Protein AF-A0A954R5Q2-F1 (afdb_monomer)

Radius of gyration: 25.34 Å; Cα contacts (8 Å, |Δi|>4): 505; chains: 1; bounding box: 48×44×85 Å

Mean predicted aligned error: 12.06 Å

Structure (mmCIF, N/CA/C/O backbone):
data_AF-A0A954R5Q2-F1
#
_entry.id   AF-A0A954R5Q2-F1
#
loop_
_atom_site.group_PDB
_atom_site.id
_atom_site.type_symbol
_atom_site.label_atom_id
_atom_site.label_alt_id
_atom_site.label_comp_id
_atom_site.label_asym_id
_atom_site.label_entity_id
_atom_site.label_seq_id
_atom_site.pdbx_PDB_ins_code
_atom_site.Cartn_x
_atom_site.Cartn_y
_atom_site.Cartn_z
_atom_site.occupancy
_atom_site.B_iso_or_equiv
_atom_site.auth_seq_id
_atom_site.auth_comp_id
_atom_site.auth_asym_id
_atom_site.auth_atom_id
_atom_site.pdbx_PDB_model_num
ATOM 1 N N . MET A 1 1 ? 15.389 5.583 -45.616 1.00 34.00 1 MET A N 1
ATOM 2 C CA . MET A 1 1 ? 14.079 5.896 -46.228 1.00 34.00 1 MET A CA 1
ATOM 3 C C . MET A 1 1 ? 13.054 5.844 -45.107 1.00 34.00 1 MET A C 1
ATOM 5 O O . MET A 1 1 ? 12.967 4.807 -44.463 1.00 34.00 1 MET A O 1
ATOM 9 N N . ALA A 1 2 ? 12.399 6.962 -44.777 1.00 38.34 2 ALA A N 1
ATOM 10 C CA . ALA A 1 2 ? 11.438 6.999 -43.675 1.00 38.34 2 ALA A CA 1
ATOM 11 C C . ALA A 1 2 ? 10.297 6.013 -43.959 1.00 38.34 2 ALA A C 1
ATOM 13 O O . ALA A 1 2 ? 9.747 6.010 -45.062 1.00 38.34 2 ALA A O 1
ATOM 14 N N . LEU A 1 3 ? 9.985 5.148 -42.992 1.00 37.31 3 LEU A N 1
ATOM 15 C CA . LEU A 1 3 ? 8.862 4.225 -43.121 1.00 37.31 3 LEU A CA 1
ATOM 16 C C . LEU A 1 3 ? 7.574 5.037 -43.328 1.00 37.31 3 LEU A C 1
ATOM 18 O O . LEU A 1 3 ? 7.360 6.008 -42.594 1.00 37.31 3 LEU A O 1
ATOM 22 N N . PRO A 1 4 ? 6.719 4.663 -44.295 1.00 48.50 4 PRO A N 1
ATOM 23 C CA . PRO A 1 4 ? 5.433 5.314 -44.480 1.00 48.50 4 PRO A CA 1
ATOM 24 C C . PRO A 1 4 ? 4.621 5.333 -43.171 1.00 48.50 4 PRO A C 1
ATOM 26 O O . PRO A 1 4 ? 4.666 4.354 -42.420 1.00 48.50 4 PRO A O 1
ATOM 29 N N . PRO A 1 5 ? 3.848 6.397 -42.882 1.00 50.19 5 PRO A N 1
ATOM 30 C CA . PRO A 1 5 ? 3.074 6.514 -41.640 1.00 50.19 5 PRO A CA 1
ATOM 31 C C . PRO A 1 5 ? 2.178 5.298 -41.349 1.00 50.19 5 PRO A C 1
ATOM 33 O O . PRO A 1 5 ? 2.136 4.817 -40.218 1.00 50.19 5 PRO A O 1
ATOM 36 N N . TRP A 1 6 ? 1.574 4.718 -42.391 1.00 53.81 6 TRP A N 1
ATOM 37 C CA . TRP A 1 6 ? 0.741 3.515 -42.296 1.00 53.81 6 TRP A CA 1
ATOM 38 C C . TRP A 1 6 ? 1.515 2.262 -41.854 1.00 53.81 6 TRP A C 1
ATOM 40 O O . TRP A 1 6 ? 0.945 1.352 -41.259 1.00 53.81 6 TRP A O 1
ATOM 50 N N . THR A 1 7 ? 2.826 2.196 -42.104 1.00 48.81 7 THR A N 1
ATOM 51 C CA . THR A 1 7 ? 3.677 1.086 -41.656 1.00 48.81 7 THR A CA 1
ATOM 52 C C . THR A 1 7 ? 3.886 1.130 -40.141 1.00 48.81 7 THR A C 1
ATOM 54 O O . THR A 1 7 ? 3.941 0.083 -39.497 1.00 48.81 7 THR A O 1
ATOM 57 N N . ARG A 1 8 ? 3.945 2.329 -39.542 1.00 55.62 8 ARG A N 1
ATOM 58 C CA . ARG A 1 8 ? 4.042 2.494 -38.081 1.00 55.62 8 ARG A CA 1
ATOM 59 C C . ARG A 1 8 ? 2.746 2.084 -37.381 1.00 55.62 8 ARG A C 1
ATOM 61 O O . ARG A 1 8 ? 2.813 1.420 -36.351 1.00 55.62 8 ARG A O 1
ATOM 68 N N . GLU A 1 9 ? 1.595 2.425 -37.957 1.00 54.69 9 GLU A N 1
ATOM 69 C CA . GLU A 1 9 ? 0.279 1.992 -37.463 1.00 54.69 9 GLU A CA 1
ATOM 70 C C . GLU A 1 9 ? 0.116 0.473 -37.544 1.00 54.69 9 GLU A C 1
ATOM 72 O O . GLU A 1 9 ? -0.149 -0.160 -36.528 1.00 54.69 9 GLU A O 1
ATOM 77 N N . LEU A 1 10 ? 0.424 -0.135 -38.694 1.00 54.66 10 LEU A N 1
ATOM 78 C CA . LEU A 1 10 ? 0.389 -1.594 -38.850 1.00 54.66 10 LEU A CA 1
ATOM 79 C C . LEU A 1 10 ? 1.291 -2.322 -37.851 1.00 54.66 10 LEU A C 1
ATOM 81 O O . LEU A 1 10 ? 0.910 -3.366 -37.335 1.00 54.66 10 LEU A O 1
ATOM 85 N N . THR A 1 11 ? 2.483 -1.788 -37.574 1.00 54.97 11 THR A N 1
ATOM 86 C CA . THR A 1 11 ? 3.428 -2.398 -36.623 1.00 54.97 11 THR A CA 1
ATOM 87 C C . THR A 1 11 ? 2.937 -2.267 -35.179 1.00 54.97 11 THR A C 1
ATOM 89 O O . THR A 1 11 ? 3.101 -3.190 -34.384 1.00 54.97 11 THR A O 1
ATOM 92 N N . ARG A 1 12 ? 2.290 -1.147 -34.836 1.00 59.09 12 ARG A N 1
ATOM 93 C CA . ARG A 1 12 ? 1.645 -0.943 -33.531 1.00 59.09 12 ARG A CA 1
ATOM 94 C C . ARG A 1 12 ? 0.479 -1.914 -33.333 1.00 59.09 12 ARG A C 1
ATOM 96 O O . ARG A 1 12 ? 0.397 -2.556 -32.290 1.00 59.09 12 ARG A O 1
ATOM 103 N N . ASP A 1 13 ? -0.355 -2.077 -34.354 1.00 59.66 13 ASP A N 1
ATOM 104 C CA . ASP A 1 13 ? -1.508 -2.981 -34.324 1.00 59.66 13 ASP A CA 1
ATOM 105 C C . ASP A 1 13 ? -1.092 -4.461 -34.310 1.00 59.66 13 ASP A C 1
ATOM 107 O O . ASP A 1 13 ? -1.791 -5.325 -33.778 1.00 59.66 13 ASP A O 1
ATOM 111 N N . LEU A 1 14 ? 0.098 -4.759 -34.839 1.00 55.47 14 LEU A N 1
ATOM 112 C CA . LEU A 1 14 ? 0.739 -6.070 -34.753 1.00 55.47 14 LEU A CA 1
ATOM 113 C C . LEU A 1 14 ? 1.125 -6.435 -33.317 1.00 55.47 14 LEU A C 1
ATOM 115 O O . LEU A 1 14 ? 0.960 -7.583 -32.907 1.00 55.47 14 LEU A O 1
ATOM 119 N N . MET A 1 15 ? 1.585 -5.453 -32.546 1.00 53.31 15 MET A N 1
ATOM 120 C CA . MET A 1 15 ? 1.980 -5.628 -31.147 1.00 53.31 15 MET A CA 1
ATOM 121 C C . MET A 1 15 ? 0.778 -5.685 -30.193 1.00 53.31 15 MET A C 1
ATOM 123 O O . MET A 1 15 ? 0.870 -6.327 -29.152 1.00 53.31 15 MET A O 1
ATOM 127 N N . SER A 1 16 ? -0.356 -5.070 -30.547 1.00 57.84 16 SER A N 1
ATOM 128 C CA . SER A 1 16 ? -1.586 -5.070 -29.736 1.00 57.84 16 SER A CA 1
ATOM 129 C C . SER A 1 16 ? -2.502 -6.279 -29.975 1.00 57.84 16 SER A C 1
ATOM 131 O O . SER A 1 16 ? -3.553 -6.391 -29.348 1.00 57.84 16 SER A O 1
ATOM 133 N N . GLY A 1 17 ? -2.137 -7.189 -30.887 1.00 58.56 17 GLY A N 1
ATOM 134 C CA . GLY A 1 17 ? -2.976 -8.332 -31.269 1.00 58.56 17 GLY A CA 1
ATOM 135 C C . GLY A 1 17 ? -4.122 -7.986 -32.231 1.00 58.56 17 GLY A C 1
ATOM 136 O O . GLY A 1 17 ? -4.919 -8.860 -32.558 1.00 58.56 17 GLY A O 1
ATOM 137 N N . SER A 1 18 ? -4.174 -6.748 -32.732 1.00 61.59 18 SER A N 1
ATOM 138 C CA . SER A 1 18 ? -5.194 -6.228 -33.658 1.00 61.59 18 SER A CA 1
ATOM 139 C C . SER A 1 18 ? -4.777 -6.308 -35.139 1.00 61.59 18 SER A C 1
ATOM 141 O O . SER A 1 18 ? -5.426 -5.715 -36.006 1.00 61.59 18 SER A O 1
ATOM 143 N N . PHE A 1 19 ? -3.697 -7.029 -35.458 1.00 65.44 19 PHE A N 1
ATOM 144 C CA . PHE A 1 19 ? -3.099 -7.068 -36.800 1.00 65.44 19 PHE A CA 1
ATOM 145 C C . PHE A 1 19 ? -4.100 -7.394 -37.911 1.00 65.44 19 PHE A C 1
ATOM 147 O O . PHE A 1 19 ? -4.082 -6.768 -38.968 1.00 65.44 19 PHE A O 1
ATOM 154 N N . ASP A 1 20 ? -4.979 -8.367 -37.675 1.00 67.06 20 ASP A N 1
ATOM 155 C CA . ASP A 1 20 ? -5.944 -8.814 -38.678 1.00 67.06 20 ASP A CA 1
ATOM 156 C C . ASP A 1 20 ? -7.003 -7.747 -38.962 1.00 67.06 20 ASP A C 1
ATOM 158 O O . ASP A 1 20 ? -7.413 -7.563 -40.108 1.00 67.06 20 ASP A O 1
ATOM 162 N N . GLU A 1 21 ? -7.391 -6.985 -37.943 1.00 67.81 21 GLU A N 1
ATOM 163 C CA . GLU A 1 21 ? -8.323 -5.873 -38.087 1.00 67.81 21 GLU A CA 1
ATOM 164 C C . GLU A 1 21 ? -7.674 -4.705 -38.844 1.00 67.81 21 GLU A C 1
ATOM 166 O O . GLU A 1 21 ? -8.272 -4.154 -39.769 1.00 67.81 21 GLU A O 1
ATOM 171 N N . ALA A 1 22 ? -6.414 -4.391 -38.537 1.00 65.38 22 ALA A N 1
ATOM 172 C CA . ALA A 1 22 ? -5.634 -3.362 -39.223 1.00 65.38 22 ALA A CA 1
ATOM 173 C C . ALA A 1 22 ? -5.341 -3.722 -40.688 1.00 65.38 22 ALA A C 1
ATOM 175 O O . ALA A 1 22 ? -5.507 -2.896 -41.588 1.00 65.38 22 ALA A O 1
ATOM 176 N N . ALA A 1 23 ? -4.973 -4.978 -40.955 1.00 67.44 23 ALA A N 1
ATOM 177 C CA . ALA A 1 23 ? -4.752 -5.490 -42.303 1.00 67.44 23 ALA A CA 1
ATOM 178 C C . ALA A 1 23 ? -6.042 -5.457 -43.140 1.00 67.44 23 ALA A C 1
ATOM 180 O O . ALA A 1 23 ? -6.003 -5.089 -44.316 1.00 67.44 23 ALA A O 1
ATOM 181 N N . ASN A 1 24 ? -7.190 -5.785 -42.539 1.00 71.69 24 ASN A N 1
ATOM 182 C CA . ASN A 1 24 ? -8.492 -5.699 -43.201 1.00 71.69 24 ASN A CA 1
ATOM 183 C C . ASN A 1 24 ? -8.910 -4.246 -43.466 1.00 71.69 24 ASN A C 1
ATOM 185 O O . ASN A 1 24 ? -9.387 -3.947 -44.562 1.00 71.69 24 ASN A O 1
ATOM 189 N N . ARG A 1 25 ? -8.664 -3.325 -42.524 1.00 70.81 25 ARG A N 1
ATOM 190 C CA . ARG A 1 25 ? -8.881 -1.882 -42.731 1.00 70.81 25 ARG A CA 1
ATOM 191 C C . ARG A 1 25 ? -8.038 -1.356 -43.890 1.00 70.81 25 ARG A C 1
ATOM 193 O O . ARG A 1 25 ? -8.587 -0.732 -44.793 1.00 70.81 25 ARG A O 1
ATOM 200 N N . LEU A 1 26 ? -6.747 -1.682 -43.941 1.00 68.62 26 LEU A N 1
ATOM 201 C CA . LEU A 1 26 ? -5.879 -1.288 -45.054 1.00 68.62 26 LEU A CA 1
ATOM 202 C C . LEU A 1 26 ? -6.367 -1.839 -46.392 1.00 68.62 26 LEU A C 1
ATOM 204 O O . LEU A 1 26 ? -6.447 -1.087 -47.357 1.00 68.62 26 LEU A O 1
ATOM 208 N N . LYS A 1 27 ? -6.750 -3.119 -46.452 1.00 69.50 27 LYS A N 1
ATOM 209 C CA . LYS A 1 27 ? -7.326 -3.708 -47.668 1.00 69.50 27 LYS A CA 1
ATOM 210 C C . LYS A 1 27 ? -8.602 -2.994 -48.107 1.00 69.50 27 LYS A C 1
ATOM 212 O O . LYS A 1 27 ? -8.772 -2.774 -49.302 1.00 69.50 27 LYS A O 1
ATOM 217 N N . SER A 1 28 ? -9.458 -2.597 -47.164 1.00 69.88 28 SER A N 1
ATOM 218 C CA . SER A 1 28 ? -10.687 -1.860 -47.471 1.00 69.88 28 SER A CA 1
ATOM 219 C C . SER A 1 28 ? -10.406 -0.466 -48.044 1.00 69.88 28 SER A C 1
ATOM 221 O O . SER A 1 28 ? -10.962 -0.134 -49.082 1.00 69.88 28 SER A O 1
ATOM 223 N N . VAL A 1 29 ? -9.475 0.296 -47.457 1.00 67.50 29 VAL A N 1
ATOM 224 C CA . VAL A 1 29 ? -9.086 1.645 -47.918 1.00 67.50 29 VAL A CA 1
ATOM 225 C C . VAL A 1 29 ? -8.399 1.601 -49.284 1.00 67.50 29 VAL A C 1
ATOM 227 O O . VAL A 1 29 ? -8.634 2.442 -50.145 1.00 67.50 29 VAL A O 1
ATOM 230 N N . VAL A 1 30 ? -7.553 0.595 -49.489 1.00 64.00 30 VAL A N 1
ATOM 231 C CA . VAL A 1 30 ? -6.834 0.365 -50.744 1.00 64.00 30 VAL A CA 1
ATOM 232 C C . VAL A 1 30 ? -7.796 -0.084 -51.844 1.00 64.00 30 VAL A C 1
ATOM 234 O O . VAL A 1 30 ? -7.620 0.319 -52.985 1.00 64.00 30 VAL A O 1
ATOM 237 N N . SER A 1 31 ? -8.830 -0.870 -51.529 1.00 61.97 31 SER A N 1
ATOM 238 C CA . SER A 1 31 ? -9.837 -1.296 -52.513 1.00 61.97 31 SER A CA 1
ATOM 239 C C . SER A 1 31 ? -10.724 -0.163 -53.045 1.00 61.97 31 SER A C 1
ATOM 241 O O . SER A 1 31 ? -11.235 -0.271 -54.156 1.00 61.97 31 SER A O 1
ATOM 243 N N . THR A 1 32 ? -10.888 0.927 -52.288 1.00 58.28 32 THR A N 1
ATOM 244 C CA . THR A 1 32 ? -11.637 2.125 -52.706 1.00 58.28 32 THR A CA 1
ATOM 245 C C . THR A 1 32 ? -10.833 3.050 -53.620 1.00 58.28 32 THR A C 1
ATOM 247 O O . THR A 1 32 ? -11.415 3.895 -54.295 1.00 58.28 32 THR A O 1
ATOM 250 N N . SER A 1 33 ? -9.508 2.900 -53.661 1.00 57.06 33 SER A N 1
ATOM 251 C CA . SER A 1 33 ? -8.624 3.560 -54.624 1.00 57.06 33 SER A CA 1
ATOM 252 C C . SER A 1 33 ? -8.304 2.581 -55.754 1.00 57.06 33 SER A C 1
ATOM 254 O O . SER A 1 33 ? -7.848 1.481 -55.471 1.00 57.06 33 SER A O 1
ATOM 256 N N . GLU A 1 34 ? -8.522 2.929 -57.023 1.00 59.09 34 GLU A N 1
ATOM 257 C CA . GLU A 1 34 ? -8.254 2.028 -58.160 1.00 59.09 34 GLU A CA 1
ATOM 258 C C . GLU A 1 34 ? -6.749 1.737 -58.319 1.00 59.09 34 GLU A C 1
ATOM 260 O O . GLU A 1 34 ? -6.044 2.326 -59.138 1.00 59.09 34 GLU A O 1
ATOM 265 N N . LEU A 1 35 ? -6.217 0.832 -57.500 1.00 64.88 35 LEU A N 1
ATOM 266 C CA . LEU A 1 35 ? -4.826 0.420 -57.564 1.00 64.88 35 LEU A CA 1
ATOM 267 C C . LEU A 1 35 ? -4.645 -0.653 -58.644 1.00 64.88 35 LEU A C 1
ATOM 269 O O . LEU A 1 35 ? -5.402 -1.626 -58.691 1.00 64.88 35 LEU A O 1
ATOM 273 N N . PRO A 1 36 ? -3.599 -0.547 -59.484 1.00 73.94 36 PRO A N 1
ATOM 274 C CA . PRO A 1 36 ? -3.285 -1.574 -60.466 1.00 73.94 36 PRO A CA 1
ATOM 275 C C . PRO A 1 36 ? -3.119 -2.953 -59.811 1.00 73.94 36 PRO A C 1
ATOM 277 O O . PRO A 1 36 ? -2.493 -3.084 -58.757 1.00 73.94 36 PRO A O 1
ATOM 280 N N . ALA A 1 37 ? -3.580 -4.018 -60.475 1.00 69.38 37 ALA A N 1
ATOM 281 C CA . ALA A 1 37 ? -3.531 -5.397 -59.960 1.00 69.38 37 ALA A CA 1
ATOM 282 C C . ALA A 1 37 ? -2.118 -5.880 -59.551 1.00 69.38 37 ALA A C 1
ATOM 284 O O . ALA A 1 37 ? -1.955 -6.834 -58.788 1.00 69.38 37 ALA A O 1
ATOM 285 N N . VAL A 1 38 ? -1.063 -5.242 -60.063 1.00 68.62 38 VAL A N 1
ATOM 286 C CA . VAL A 1 38 ? 0.330 -5.492 -59.661 1.00 68.62 38 VAL A CA 1
ATOM 287 C C . VAL A 1 38 ? 0.617 -4.950 -58.252 1.00 68.62 38 VAL A C 1
ATOM 289 O O . VAL A 1 38 ? 1.227 -5.656 -57.452 1.00 68.62 38 VAL A O 1
ATOM 292 N N . ALA A 1 39 ? 0.123 -3.755 -57.917 1.00 67.94 39 ALA A N 1
ATOM 293 C CA . ALA A 1 39 ? 0.277 -3.148 -56.595 1.00 67.94 39 ALA A CA 1
ATOM 294 C C . ALA A 1 39 ? -0.508 -3.921 -55.523 1.00 67.94 39 ALA A C 1
ATOM 296 O O . ALA A 1 39 ? 0.023 -4.177 -54.444 1.00 67.94 39 ALA A O 1
ATOM 297 N N . MET A 1 40 ? -1.714 -4.399 -55.857 1.00 67.94 40 MET A N 1
ATOM 298 C CA . MET A 1 40 ? -2.516 -5.261 -54.975 1.00 67.94 40 MET A CA 1
ATOM 299 C C . MET A 1 40 ? -1.794 -6.563 -54.613 1.00 67.94 40 MET A C 1
ATOM 301 O O . MET A 1 40 ? -1.716 -6.935 -53.444 1.00 67.94 40 MET A O 1
ATOM 305 N N . ARG A 1 41 ? -1.177 -7.225 -55.602 1.00 74.44 41 ARG A N 1
ATOM 306 C CA . ARG A 1 41 ? -0.372 -8.436 -55.368 1.00 74.44 41 ARG A CA 1
ATOM 307 C C . ARG A 1 41 ? 0.871 -8.161 -54.518 1.00 74.44 41 ARG A C 1
ATOM 309 O O . ARG A 1 41 ? 1.258 -9.013 -53.717 1.00 74.44 41 ARG A O 1
ATOM 316 N N . GLY A 1 42 ? 1.482 -6.986 -54.677 1.00 74.06 42 GLY A N 1
ATOM 317 C CA . GLY A 1 42 ? 2.574 -6.515 -53.824 1.00 74.06 42 GLY A CA 1
ATOM 318 C C . GLY A 1 42 ? 2.133 -6.327 -52.371 1.00 74.06 42 GLY A C 1
ATOM 319 O O . GLY A 1 42 ? 2.783 -6.846 -51.466 1.00 74.06 42 GLY A O 1
ATOM 320 N N . LEU A 1 43 ? 0.989 -5.676 -52.147 1.00 71.25 43 LEU A N 1
ATOM 321 C CA . LEU A 1 43 ? 0.418 -5.470 -50.815 1.00 71.25 43 LEU A CA 1
ATOM 322 C C . LEU A 1 43 ? 0.058 -6.796 -50.128 1.00 71.25 43 LEU A C 1
ATOM 324 O O . LEU A 1 43 ? 0.429 -7.010 -48.976 1.00 71.25 43 LEU A O 1
ATOM 328 N N . ASP A 1 44 ? -0.592 -7.722 -50.838 1.00 74.31 44 ASP A N 1
ATOM 329 C CA . ASP A 1 44 ? -0.905 -9.055 -50.306 1.00 74.31 44 ASP A CA 1
ATOM 330 C C . ASP A 1 44 ? 0.353 -9.842 -49.927 1.00 74.31 44 ASP A C 1
ATOM 332 O O . ASP A 1 44 ? 0.361 -10.599 -48.950 1.00 74.31 44 ASP A O 1
ATOM 336 N N . ARG A 1 45 ? 1.436 -9.669 -50.692 1.00 77.69 45 ARG A N 1
ATOM 337 C CA . ARG A 1 45 ? 2.728 -10.271 -50.371 1.00 77.69 45 ARG A CA 1
ATOM 338 C C . ARG A 1 45 ? 3.306 -9.686 -49.087 1.00 77.69 45 ARG A C 1
ATOM 340 O O . ARG A 1 45 ? 3.679 -10.477 -48.225 1.00 77.69 45 ARG A O 1
ATOM 347 N N . VAL A 1 46 ? 3.316 -8.361 -48.946 1.00 73.94 46 VAL A N 1
ATOM 348 C CA . VAL A 1 46 ? 3.796 -7.677 -47.736 1.00 73.94 46 VAL A CA 1
ATOM 349 C C . VAL A 1 46 ? 2.983 -8.118 -46.520 1.00 73.94 46 VAL A C 1
ATOM 351 O O . VAL A 1 46 ? 3.567 -8.621 -45.571 1.00 73.94 46 VAL A O 1
ATOM 354 N N . ILE A 1 47 ? 1.647 -8.066 -46.571 1.00 74.69 47 ILE A N 1
ATOM 355 C CA . ILE A 1 47 ? 0.778 -8.487 -45.454 1.00 74.69 47 ILE A CA 1
ATOM 356 C C . ILE A 1 47 ? 1.065 -9.937 -45.040 1.00 74.69 47 ILE A C 1
ATOM 358 O O . ILE A 1 47 ? 1.156 -10.243 -43.851 1.00 74.69 47 ILE A O 1
ATOM 362 N N . ARG A 1 48 ? 1.238 -10.846 -46.006 1.00 77.44 48 ARG A N 1
ATOM 363 C CA . ARG A 1 48 ? 1.540 -12.258 -45.734 1.00 77.44 48 ARG A CA 1
ATOM 364 C C . ARG A 1 48 ? 2.932 -12.463 -45.135 1.00 77.44 48 ARG A C 1
ATOM 366 O O . ARG A 1 48 ? 3.080 -13.301 -44.248 1.00 77.44 48 ARG A O 1
ATOM 373 N N . GLU A 1 49 ? 3.945 -11.758 -45.629 1.00 76.38 49 GLU A N 1
ATOM 374 C CA . GLU A 1 49 ? 5.307 -11.811 -45.081 1.00 76.38 49 GLU A CA 1
ATOM 375 C C . GLU A 1 49 ? 5.344 -11.221 -43.663 1.00 76.38 49 GLU A C 1
ATOM 377 O O . GLU A 1 49 ? 5.881 -11.855 -42.756 1.00 76.38 49 GLU A O 1
ATOM 382 N N . THR A 1 50 ? 4.663 -10.096 -43.436 1.00 72.12 50 THR A N 1
ATOM 383 C CA . THR A 1 50 ? 4.483 -9.482 -42.116 1.00 72.12 50 THR A CA 1
ATOM 384 C C . THR A 1 50 ? 3.752 -10.416 -41.150 1.00 72.12 50 THR A C 1
ATOM 386 O O . THR A 1 50 ? 4.221 -10.599 -40.030 1.00 72.12 50 THR A O 1
ATOM 389 N N . ARG A 1 51 ? 2.673 -11.092 -41.580 1.00 73.38 51 ARG A N 1
ATOM 390 C CA . ARG A 1 51 ? 1.964 -12.089 -40.755 1.00 73.38 51 ARG A CA 1
ATOM 391 C C . ARG A 1 51 ? 2.868 -13.265 -40.385 1.00 73.38 51 ARG A C 1
ATOM 393 O O . ARG A 1 51 ? 2.923 -13.654 -39.226 1.00 73.38 51 ARG A O 1
ATOM 400 N N . LYS A 1 52 ? 3.624 -13.808 -41.345 1.00 76.81 52 LYS A N 1
ATOM 401 C CA . LYS A 1 52 ? 4.584 -14.891 -41.072 1.00 76.81 52 LYS A CA 1
ATOM 402 C C . LYS A 1 52 ? 5.660 -14.461 -40.074 1.00 76.81 52 LYS A C 1
ATOM 404 O O . LYS A 1 52 ? 5.998 -15.247 -39.190 1.00 76.81 52 LYS A O 1
ATOM 409 N N . GLY A 1 53 ? 6.169 -13.233 -40.201 1.00 75.00 53 GLY A N 1
ATOM 410 C CA . GLY A 1 53 ? 7.097 -12.635 -39.241 1.00 75.00 53 GLY A CA 1
ATOM 411 C C . GLY A 1 53 ? 6.471 -12.491 -37.852 1.00 75.00 53 GLY A C 1
ATOM 412 O O . GLY A 1 53 ? 7.075 -12.913 -36.871 1.00 75.00 53 GLY A O 1
ATOM 413 N N . ALA A 1 54 ? 5.232 -12.002 -37.771 1.00 69.44 54 ALA A N 1
ATOM 414 C CA . ALA A 1 54 ? 4.472 -11.887 -36.526 1.00 69.44 54 ALA A CA 1
ATOM 415 C C . ALA A 1 54 ? 4.270 -13.245 -35.844 1.00 69.44 54 ALA A C 1
ATOM 417 O O . ALA A 1 54 ? 4.575 -13.396 -34.666 1.00 69.44 54 ALA A O 1
ATOM 418 N N . ASP A 1 55 ? 3.834 -14.260 -36.591 1.00 71.94 55 ASP A N 1
ATOM 419 C CA . ASP A 1 55 ? 3.639 -15.620 -36.085 1.00 71.94 55 ASP A CA 1
ATOM 420 C C . ASP A 1 55 ? 4.959 -16.269 -35.659 1.00 71.94 55 ASP A C 1
ATOM 422 O O . ASP A 1 55 ? 4.991 -17.116 -34.765 1.00 71.94 55 ASP A O 1
ATOM 426 N N . GLN A 1 56 ? 6.066 -15.922 -36.315 1.00 74.50 56 GLN A N 1
ATOM 427 C CA . GLN A 1 56 ? 7.395 -16.376 -35.927 1.00 74.50 56 GLN A CA 1
ATOM 428 C C . GLN A 1 56 ? 7.852 -15.706 -34.631 1.00 74.50 56 GLN A C 1
ATOM 430 O O . GLN A 1 56 ? 8.284 -16.418 -33.729 1.00 74.50 56 GLN A O 1
ATOM 435 N N . VAL A 1 57 ? 7.706 -14.383 -34.509 1.00 69.69 57 VAL A N 1
ATOM 436 C CA . VAL A 1 57 ? 7.996 -13.641 -33.274 1.00 69.69 57 VAL A CA 1
ATOM 437 C C . VAL A 1 57 ? 7.115 -14.154 -32.142 1.00 69.69 57 VAL A C 1
ATOM 439 O O . VAL A 1 57 ? 7.642 -14.475 -31.090 1.00 69.69 57 VAL A O 1
ATOM 442 N N . ARG A 1 58 ? 5.812 -14.349 -32.368 1.00 69.25 58 ARG A N 1
ATOM 443 C CA . ARG A 1 58 ? 4.870 -14.875 -31.371 1.00 69.25 58 ARG A CA 1
ATOM 444 C C . ARG A 1 58 ? 5.219 -16.292 -30.927 1.00 69.25 58 ARG A C 1
ATOM 446 O O . ARG A 1 58 ? 5.196 -16.579 -29.740 1.00 69.25 58 ARG A O 1
ATOM 453 N N . ARG A 1 59 ? 5.564 -17.191 -31.854 1.00 71.44 59 ARG A N 1
ATOM 454 C CA . ARG A 1 59 ? 6.007 -18.554 -31.502 1.00 71.44 59 ARG A CA 1
ATOM 455 C C . ARG A 1 59 ? 7.355 -18.555 -30.790 1.00 71.44 59 ARG A C 1
ATOM 457 O O . ARG A 1 59 ? 7.582 -19.393 -29.922 1.00 71.44 59 ARG A O 1
ATOM 464 N N . TRP A 1 60 ? 8.253 -17.653 -31.172 1.00 67.12 60 TRP A N 1
ATOM 465 C CA . TRP A 1 60 ? 9.539 -17.478 -30.513 1.00 67.12 60 TRP A CA 1
ATOM 466 C C . TRP A 1 60 ? 9.337 -16.953 -29.089 1.00 67.12 60 TRP A C 1
ATOM 468 O O . TRP A 1 60 ? 9.782 -17.610 -28.158 1.00 67.12 60 TRP A O 1
ATOM 478 N N . THR A 1 61 ? 8.564 -15.882 -28.892 1.00 62.50 61 THR A N 1
ATOM 479 C CA . THR A 1 61 ? 8.242 -15.357 -27.558 1.00 62.50 61 THR A CA 1
ATOM 480 C C . THR A 1 61 ? 7.499 -16.385 -26.711 1.00 62.50 61 THR A C 1
ATOM 482 O O . THR A 1 61 ? 7.883 -16.591 -25.569 1.00 62.50 61 THR A O 1
ATOM 485 N N . GLN A 1 62 ? 6.535 -17.124 -27.274 1.00 63.06 62 GLN A N 1
ATOM 486 C CA . GLN A 1 62 ? 5.820 -18.199 -26.570 1.00 63.06 62 GLN A CA 1
ATOM 487 C C . GLN A 1 62 ? 6.732 -19.336 -26.089 1.00 63.06 62 GLN A C 1
ATOM 489 O O . GLN A 1 62 ? 6.483 -19.921 -25.038 1.00 63.06 62 GLN A O 1
ATOM 494 N N . ARG A 1 63 ? 7.802 -19.657 -26.830 1.00 60.81 63 ARG A N 1
ATOM 495 C CA . ARG A 1 63 ? 8.788 -20.670 -26.411 1.00 60.81 63 ARG A CA 1
ATOM 496 C C . ARG A 1 63 ? 9.634 -20.223 -25.219 1.00 60.81 63 ARG A C 1
ATOM 498 O O . ARG A 1 63 ? 10.128 -21.082 -24.499 1.00 60.81 63 ARG A O 1
ATOM 505 N N . PHE A 1 64 ? 9.781 -18.916 -25.006 1.00 53.91 64 PHE A N 1
ATOM 506 C CA . PHE A 1 64 ? 10.497 -18.339 -23.865 1.00 53.91 64 PHE A CA 1
ATOM 507 C C . PHE A 1 64 ? 9.561 -17.833 -22.750 1.00 53.91 64 PHE A C 1
ATOM 509 O O . PHE A 1 64 ? 10.044 -17.433 -21.697 1.00 53.91 64 PHE A O 1
ATOM 516 N N . SER A 1 65 ? 8.234 -17.867 -22.941 1.00 53.53 65 SER A N 1
ATOM 517 C CA . SER A 1 65 ? 7.257 -17.221 -22.050 1.00 53.53 65 SER A CA 1
ATOM 518 C C . SER A 1 65 ? 6.630 -18.128 -20.988 1.00 53.53 65 SER A C 1
ATOM 520 O O . SER A 1 65 ? 5.648 -17.727 -20.367 1.00 53.53 65 SER A O 1
ATOM 522 N N . SER A 1 66 ? 7.112 -19.358 -20.785 1.00 58.38 66 SER A N 1
ATOM 523 C CA . SER A 1 66 ? 6.574 -20.223 -19.720 1.00 58.38 66 SER A CA 1
ATOM 524 C C . SER A 1 66 ? 7.070 -19.836 -18.322 1.00 58.38 66 SER A C 1
ATOM 526 O O . SER A 1 66 ? 6.575 -20.371 -17.335 1.00 58.38 66 SER A O 1
ATOM 528 N N . LEU A 1 67 ? 8.041 -18.921 -18.231 1.00 61.06 67 LEU A N 1
ATOM 529 C CA . LEU A 1 67 ? 8.611 -18.394 -16.992 1.00 61.06 67 LEU A CA 1
ATOM 530 C C . LEU A 1 67 ? 8.680 -16.862 -17.053 1.00 61.06 67 LEU A C 1
ATOM 532 O O . LEU A 1 67 ? 8.650 -16.277 -18.134 1.00 61.06 67 LEU A O 1
ATOM 536 N N . SER A 1 68 ? 8.766 -1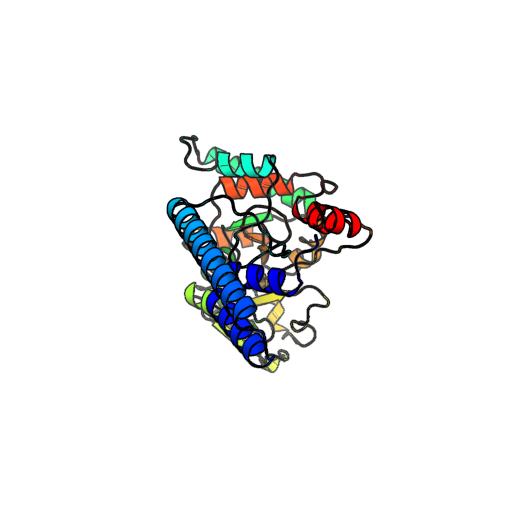6.217 -15.888 1.00 64.81 68 SER A N 1
ATOM 537 C CA . SER A 1 68 ? 8.880 -14.758 -15.780 1.00 64.81 68 SER A CA 1
ATOM 538 C C . SER A 1 68 ? 10.184 -14.273 -16.427 1.00 64.81 68 SER A C 1
ATOM 540 O O . SER A 1 68 ? 11.256 -14.788 -16.107 1.00 64.81 68 SER A O 1
ATOM 542 N N . TYR A 1 69 ? 10.108 -13.290 -17.326 1.00 67.62 69 TYR A N 1
ATOM 543 C CA . TYR A 1 69 ? 11.266 -12.705 -18.006 1.00 67.62 69 TYR A CA 1
ATOM 544 C C . TYR A 1 69 ? 11.262 -11.179 -17.885 1.00 67.62 69 TYR A C 1
ATOM 546 O O . TYR A 1 69 ? 10.212 -10.539 -17.778 1.00 67.62 69 TYR A O 1
ATOM 554 N N . GLY A 1 70 ? 12.456 -10.582 -17.919 1.00 72.56 70 GLY A N 1
ATOM 555 C CA . GLY A 1 70 ? 12.605 -9.130 -17.970 1.00 72.56 70 GLY A CA 1
ATOM 556 C C . GLY A 1 70 ? 11.916 -8.569 -19.214 1.00 72.56 70 GLY A C 1
ATOM 557 O O . GLY A 1 70 ? 12.210 -8.989 -20.331 1.00 72.56 70 GLY A O 1
ATOM 558 N N . THR A 1 71 ? 10.986 -7.634 -19.021 1.00 76.12 71 THR A N 1
ATOM 559 C CA . THR A 1 71 ? 10.215 -7.026 -20.112 1.00 76.12 71 THR A CA 1
ATOM 560 C C . THR A 1 71 ? 10.722 -5.618 -20.400 1.00 76.12 71 THR A C 1
ATOM 562 O O . THR A 1 71 ? 10.998 -4.849 -19.482 1.00 76.12 71 THR A O 1
ATOM 565 N N . ILE A 1 72 ? 10.823 -5.264 -21.682 1.00 81.50 72 ILE A N 1
ATOM 566 C CA . ILE A 1 72 ? 11.122 -3.894 -22.109 1.00 81.50 72 ILE A CA 1
ATOM 567 C C . ILE A 1 72 ? 9.801 -3.129 -22.206 1.00 81.50 72 ILE A C 1
ATOM 569 O O . ILE A 1 72 ? 8.949 -3.452 -23.034 1.00 81.50 72 ILE A O 1
ATOM 573 N N . ASN A 1 73 ? 9.633 -2.102 -21.373 1.00 82.81 73 ASN A N 1
ATOM 574 C CA . ASN A 1 73 ? 8.472 -1.221 -21.441 1.00 82.81 73 ASN A CA 1
ATOM 575 C C . ASN A 1 73 ? 8.635 -0.195 -22.577 1.00 82.81 73 ASN A C 1
ATOM 577 O O . ASN A 1 73 ? 9.307 0.821 -22.415 1.00 82.81 73 ASN A O 1
ATOM 581 N N . GLY A 1 74 ? 8.001 -0.466 -23.720 1.00 83.19 74 GLY A N 1
ATOM 582 C CA . GLY A 1 74 ? 7.956 0.435 -24.879 1.00 83.19 74 GLY A CA 1
ATOM 583 C C . GLY A 1 74 ? 6.710 1.326 -24.956 1.00 83.19 74 GLY A C 1
ATOM 584 O O . GLY A 1 74 ? 6.473 1.933 -25.995 1.00 83.19 74 GLY A O 1
ATOM 585 N N . THR A 1 75 ? 5.881 1.377 -23.907 1.00 82.44 75 THR A N 1
ATOM 586 C CA . THR A 1 75 ? 4.570 2.060 -23.950 1.00 82.44 75 THR A CA 1
ATOM 587 C C . THR A 1 75 ? 4.649 3.565 -23.700 1.00 82.44 75 THR A C 1
ATOM 589 O O . THR A 1 75 ? 3.704 4.289 -24.000 1.00 82.44 75 THR A O 1
ATOM 592 N N . GLY A 1 76 ? 5.761 4.041 -23.130 1.00 77.56 76 GLY A N 1
ATOM 593 C CA . GLY A 1 76 ? 5.908 5.423 -22.667 1.00 77.56 76 GLY A CA 1
ATOM 594 C C . GLY A 1 76 ? 5.207 5.719 -21.334 1.00 77.56 76 GLY A C 1
ATOM 595 O O . GLY A 1 76 ? 5.325 6.830 -20.829 1.00 77.56 76 GLY A O 1
ATOM 596 N N . LEU A 1 77 ? 4.514 4.744 -20.734 1.00 77.88 77 LEU A N 1
ATOM 597 C CA . LEU A 1 77 ? 3.939 4.859 -19.392 1.00 77.88 77 LEU A CA 1
ATOM 598 C C . LEU A 1 77 ? 4.955 4.387 -18.347 1.00 77.88 77 LEU A C 1
ATOM 600 O O . LEU A 1 77 ? 5.509 3.301 -18.501 1.00 77.88 77 LEU A O 1
ATOM 604 N N . PHE A 1 78 ? 5.170 5.137 -17.258 1.00 76.69 78 PHE A N 1
ATOM 605 C CA . PHE A 1 78 ? 6.021 4.662 -16.150 1.00 76.69 78 PHE A CA 1
ATOM 606 C C . PHE A 1 78 ? 5.454 3.408 -15.484 1.00 76.69 78 PHE A C 1
ATOM 608 O O . PHE A 1 78 ? 6.200 2.484 -15.170 1.00 76.69 78 PHE A O 1
ATOM 615 N N . PHE A 1 79 ? 4.130 3.367 -15.343 1.00 75.75 79 PHE A N 1
ATOM 616 C CA . PHE A 1 79 ? 3.389 2.249 -14.781 1.00 75.75 79 PHE A CA 1
ATOM 617 C C . PHE A 1 79 ? 2.374 1.781 -15.814 1.00 75.75 79 PHE A C 1
ATOM 619 O O . PHE A 1 79 ? 1.433 2.499 -16.149 1.00 75.75 79 PHE A O 1
ATOM 626 N N . HIS A 1 80 ? 2.600 0.588 -16.354 1.00 76.62 80 HIS A N 1
ATOM 627 C CA . HIS A 1 80 ? 1.659 -0.064 -17.252 1.00 76.62 80 HIS A CA 1
ATOM 628 C C . HIS A 1 80 ? 0.890 -1.123 -16.457 1.00 76.62 80 HIS A C 1
ATOM 630 O O . HIS A 1 80 ? 1.550 -1.898 -15.770 1.00 76.62 80 HIS A O 1
ATOM 636 N N . PRO A 1 81 ? -0.447 -1.228 -16.566 1.00 68.75 81 PRO A N 1
ATOM 637 C CA . PRO A 1 81 ? -1.223 -2.200 -15.791 1.00 68.75 81 PRO A CA 1
ATOM 638 C C . PRO A 1 81 ? -0.724 -3.640 -15.969 1.00 68.75 81 PRO A C 1
ATOM 640 O O . PRO A 1 81 ? -0.685 -4.424 -15.040 1.00 68.75 81 PRO A O 1
ATOM 643 N N . GLU A 1 82 ? -0.276 -4.021 -17.159 1.00 75.06 82 GLU A N 1
ATOM 644 C CA . GLU A 1 82 ? 0.203 -5.394 -17.387 1.00 75.06 82 GLU A CA 1
ATOM 645 C C . GLU A 1 82 ? 1.659 -5.628 -16.946 1.00 75.06 82 GLU A C 1
ATOM 647 O O . GLU A 1 82 ? 2.131 -6.764 -16.956 1.00 75.06 82 GLU A O 1
ATOM 652 N N . LEU A 1 83 ? 2.379 -4.573 -16.547 1.00 77.12 83 LEU A N 1
ATOM 653 C CA . LEU A 1 83 ? 3.736 -4.658 -16.009 1.00 77.12 83 LEU A CA 1
ATOM 654 C C . LEU A 1 83 ? 3.698 -4.485 -14.489 1.00 77.12 83 LEU A C 1
ATOM 656 O O . LEU A 1 83 ? 2.881 -3.751 -13.942 1.00 77.12 83 LEU A O 1
ATOM 660 N N . LYS A 1 84 ? 4.593 -5.172 -13.777 1.00 75.25 84 LYS A N 1
ATOM 661 C CA . LYS A 1 84 ? 4.638 -5.113 -12.312 1.00 75.25 84 LYS A CA 1
ATOM 662 C C . LYS A 1 84 ? 5.824 -4.294 -11.814 1.00 75.25 84 LYS A C 1
ATOM 664 O O . LYS A 1 84 ? 6.953 -4.539 -12.227 1.00 75.25 84 LYS A O 1
ATOM 669 N N . GLY A 1 85 ? 5.546 -3.427 -10.839 1.00 75.62 85 GLY A N 1
ATOM 670 C CA . GLY A 1 85 ? 6.541 -2.681 -10.069 1.00 75.62 85 GLY A CA 1
ATOM 671 C C . GLY A 1 85 ? 7.127 -1.480 -10.810 1.00 75.62 85 GLY A C 1
ATOM 672 O O . GLY A 1 85 ? 6.638 -1.075 -11.863 1.00 75.62 85 GLY A O 1
ATOM 673 N N . CYS A 1 86 ? 8.186 -0.916 -10.236 1.00 77.50 86 CYS A N 1
ATOM 674 C CA . CYS A 1 86 ? 8.981 0.152 -10.828 1.00 77.50 86 CYS A CA 1
ATOM 675 C C . CYS A 1 86 ? 10.406 -0.333 -11.145 1.00 77.50 86 CYS A C 1
ATOM 677 O O . CYS A 1 86 ? 10.846 -1.359 -10.617 1.00 77.50 86 CYS A O 1
ATOM 679 N N . PRO A 1 87 ? 11.162 0.399 -11.981 1.00 80.25 87 PRO A N 1
ATOM 680 C CA . PRO A 1 87 ? 12.597 0.183 -12.110 1.00 80.25 87 PRO A CA 1
ATOM 681 C C . PRO A 1 87 ? 13.292 0.341 -10.750 1.00 80.25 87 PRO A C 1
ATOM 683 O O . PRO A 1 87 ? 13.039 1.319 -10.047 1.00 80.25 87 PRO A O 1
ATOM 686 N N . LEU A 1 88 ? 14.167 -0.609 -10.410 1.00 83.38 88 LEU A N 1
ATOM 687 C CA . LEU A 1 88 ? 14.939 -0.625 -9.166 1.00 83.38 88 LEU A CA 1
ATOM 688 C C . LEU A 1 88 ? 16.424 -0.385 -9.450 1.00 83.38 88 LEU A C 1
ATOM 690 O O . LEU A 1 88 ? 16.979 -0.905 -10.419 1.00 83.38 88 LEU A O 1
ATOM 694 N N . ASP A 1 89 ? 17.069 0.370 -8.573 1.00 83.69 89 ASP A N 1
ATOM 695 C CA . ASP A 1 89 ? 18.513 0.533 -8.522 1.00 83.69 89 ASP A CA 1
ATOM 696 C C . ASP A 1 89 ? 19.190 -0.741 -7.988 1.00 83.69 89 ASP A C 1
ATOM 698 O O . ASP A 1 89 ? 18.582 -1.573 -7.309 1.00 83.69 89 ASP A O 1
ATOM 702 N N . ALA A 1 90 ? 20.485 -0.895 -8.282 1.00 87.19 90 ALA A N 1
ATOM 703 C CA . ALA A 1 90 ? 21.231 -2.113 -7.964 1.00 87.19 90 ALA A CA 1
ATOM 704 C C . ALA A 1 90 ? 21.164 -2.483 -6.471 1.00 87.19 90 ALA A C 1
ATOM 706 O O . ALA A 1 90 ? 20.959 -3.645 -6.140 1.00 87.19 90 ALA A O 1
ATOM 707 N N . GLU A 1 91 ? 21.279 -1.505 -5.568 1.00 85.88 91 GLU A N 1
ATOM 708 C CA . GLU A 1 91 ? 21.198 -1.731 -4.118 1.00 85.88 91 GLU A CA 1
ATOM 709 C C . GLU A 1 91 ? 19.831 -2.283 -3.684 1.00 85.88 91 GLU A C 1
ATOM 711 O O . GLU A 1 91 ? 19.767 -3.226 -2.894 1.00 85.88 91 GLU A O 1
ATOM 716 N N . GLN A 1 92 ? 18.741 -1.747 -4.243 1.00 88.06 92 GLN A N 1
ATOM 717 C CA . GLN A 1 92 ? 17.383 -2.221 -3.970 1.00 88.06 92 GLN A CA 1
ATOM 718 C C . GLN A 1 92 ? 17.199 -3.654 -4.481 1.00 88.06 92 GLN A C 1
ATOM 720 O O . GLN A 1 92 ? 16.619 -4.484 -3.785 1.00 88.06 92 GLN A O 1
ATOM 725 N N . LEU A 1 93 ? 17.729 -3.962 -5.670 1.00 88.19 93 LEU A N 1
ATOM 726 C CA . LEU A 1 93 ? 17.674 -5.304 -6.247 1.00 88.19 93 LEU A CA 1
ATOM 727 C C . LEU A 1 93 ? 18.474 -6.314 -5.412 1.00 88.19 93 LEU A C 1
ATOM 729 O O . LEU A 1 93 ? 17.980 -7.407 -5.143 1.00 88.19 93 LEU A O 1
ATOM 733 N N . TYR A 1 94 ? 19.678 -5.952 -4.959 1.00 87.94 94 TYR A N 1
ATOM 734 C CA . TYR A 1 94 ? 20.475 -6.810 -4.080 1.00 87.94 94 TYR A CA 1
ATOM 735 C C . TYR A 1 94 ? 19.771 -7.070 -2.749 1.00 87.94 94 TYR A C 1
ATOM 737 O O . TYR A 1 94 ? 19.728 -8.215 -2.307 1.00 87.94 94 TYR A O 1
ATOM 745 N N . ALA A 1 95 ? 19.189 -6.041 -2.127 1.00 88.62 95 ALA A N 1
ATOM 746 C CA . ALA A 1 95 ? 18.426 -6.195 -0.891 1.00 88.62 95 ALA A CA 1
ATOM 747 C C . ALA A 1 95 ? 17.183 -7.082 -1.083 1.00 88.62 95 ALA A C 1
ATOM 749 O O . ALA A 1 95 ? 16.882 -7.905 -0.219 1.00 88.62 95 ALA A O 1
ATOM 750 N N . LEU A 1 96 ? 16.503 -6.949 -2.227 1.00 88.44 96 LEU A N 1
ATOM 751 C CA . LEU A 1 96 ? 15.344 -7.764 -2.580 1.00 88.44 96 LEU A CA 1
ATOM 752 C C . LEU A 1 96 ? 15.721 -9.243 -2.720 1.00 88.44 96 LEU A C 1
ATOM 754 O O . LEU A 1 96 ? 15.095 -10.093 -2.096 1.00 88.44 96 LEU A O 1
ATOM 758 N N . LEU A 1 97 ? 16.772 -9.537 -3.491 1.00 83.81 97 LEU A N 1
ATOM 759 C CA . LEU A 1 97 ? 17.234 -10.903 -3.747 1.00 83.81 97 LEU A CA 1
ATOM 760 C C . LEU A 1 97 ? 17.848 -11.561 -2.508 1.00 83.81 97 LEU A C 1
ATOM 762 O O . LEU A 1 97 ? 17.677 -12.757 -2.301 1.00 83.81 97 LEU A O 1
ATOM 766 N N . ALA A 1 98 ? 18.547 -10.795 -1.668 1.00 74.12 98 ALA A N 1
ATOM 767 C CA . ALA A 1 98 ? 19.185 -11.318 -0.461 1.00 74.12 98 ALA A CA 1
ATOM 768 C C . A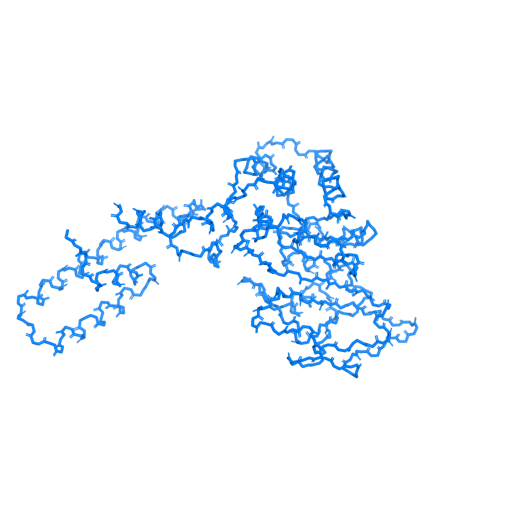LA A 1 98 ? 18.184 -11.841 0.584 1.00 74.12 98 ALA A C 1
ATOM 770 O O . ALA A 1 98 ? 18.593 -12.572 1.484 1.00 74.12 98 ALA A O 1
ATOM 771 N N . GLY A 1 99 ? 16.908 -11.452 0.484 1.00 67.00 99 GLY A N 1
ATOM 772 C CA . GLY A 1 99 ? 15.836 -11.915 1.363 1.00 67.00 99 GLY A CA 1
ATOM 773 C C . GLY A 1 99 ? 14.937 -13.007 0.771 1.00 67.00 99 GLY A C 1
ATOM 774 O O . GLY A 1 99 ? 13.905 -13.300 1.370 1.00 67.00 99 GLY A O 1
ATOM 775 N N . GLU A 1 100 ? 15.275 -13.552 -0.403 1.00 67.50 100 GLU A N 1
ATOM 776 C CA . GLU A 1 100 ? 14.575 -14.680 -1.038 1.00 67.50 100 GLU A CA 1
ATOM 777 C C . GLU A 1 100 ? 15.240 -16.021 -0.680 1.00 67.50 100 GLU A C 1
ATOM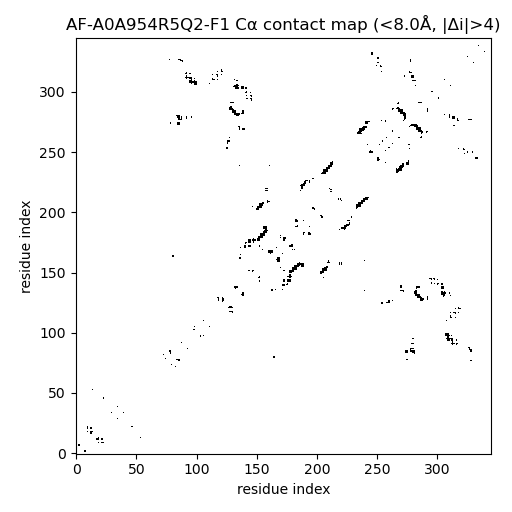 779 O O . GLU A 1 100 ? 16.395 -16.048 -0.254 1.00 67.50 100 GLU A O 1
ATOM 784 N N . ASP A 1 101 ? 14.514 -17.135 -0.856 1.00 61.09 101 ASP A N 1
ATOM 785 C CA . ASP A 1 101 ? 14.865 -18.519 -0.475 1.00 61.09 101 ASP A CA 1
ATOM 786 C C . ASP A 1 101 ? 16.077 -19.098 -1.251 1.00 61.09 101 ASP A C 1
ATOM 788 O O . ASP A 1 101 ? 15.997 -20.072 -1.995 1.00 61.09 101 ASP A O 1
ATOM 792 N N . LEU A 1 102 ? 17.235 -18.454 -1.102 1.00 60.06 102 LEU A N 1
ATOM 793 C CA . LEU A 1 102 ? 18.510 -18.761 -1.753 1.00 60.06 102 LEU A CA 1
ATOM 794 C C . LEU A 1 102 ? 19.437 -19.575 -0.835 1.00 60.06 102 LEU A C 1
ATOM 796 O O . LEU A 1 102 ? 20.653 -19.392 -0.864 1.00 60.06 102 LEU A O 1
ATOM 800 N N . PHE A 1 103 ? 18.879 -20.430 0.032 1.00 58.69 103 PHE A N 1
ATOM 801 C CA . PHE A 1 103 ? 19.593 -21.026 1.178 1.00 58.69 103 PHE A CA 1
ATOM 802 C C . PHE A 1 103 ? 20.187 -19.980 2.143 1.00 58.69 103 PHE A C 1
ATOM 804 O O . PHE A 1 103 ? 21.085 -20.279 2.935 1.00 58.69 103 PHE A O 1
ATOM 811 N N . ALA A 1 104 ? 19.687 -18.744 2.101 1.00 59.66 104 ALA A N 1
ATOM 812 C CA . ALA A 1 104 ? 20.053 -17.715 3.057 1.00 59.66 104 ALA A CA 1
ATOM 813 C C . ALA A 1 104 ? 19.463 -18.069 4.431 1.00 59.66 104 ALA A C 1
ATOM 815 O O . ALA A 1 104 ? 18.290 -18.423 4.555 1.00 59.66 104 ALA A O 1
ATOM 816 N N . GLY A 1 105 ? 20.290 -18.002 5.476 1.00 56.06 105 GLY A N 1
ATOM 817 C CA . GLY A 1 105 ? 19.880 -18.278 6.851 1.00 56.06 105 GLY A CA 1
ATOM 818 C C . GLY A 1 105 ? 18.964 -17.185 7.395 1.00 56.06 105 GLY A C 1
ATOM 819 O O . GLY A 1 105 ? 19.413 -16.367 8.195 1.00 56.06 105 GLY A O 1
ATOM 820 N N . HIS A 1 106 ? 17.699 -17.176 6.972 1.00 61.75 106 HIS A N 1
ATOM 821 C CA . HIS A 1 106 ? 16.659 -16.269 7.451 1.00 61.75 106 HIS A CA 1
ATOM 822 C C . HIS A 1 106 ? 16.309 -16.575 8.906 1.00 61.75 106 HIS A C 1
ATOM 824 O O . HIS A 1 106 ? 15.349 -17.281 9.211 1.00 61.75 106 HIS A O 1
ATOM 830 N N . SER A 1 107 ? 17.105 -16.055 9.837 1.00 68.12 107 SER A N 1
ATOM 831 C CA . SER A 1 107 ? 16.753 -16.102 11.252 1.00 68.12 107 SER A CA 1
ATOM 832 C C . SER A 1 107 ? 15.788 -14.965 11.590 1.00 68.12 107 SER A C 1
ATOM 834 O O . SER A 1 107 ? 15.867 -13.872 11.024 1.00 68.12 107 SER A O 1
ATOM 836 N N . ALA A 1 108 ? 14.905 -15.185 12.567 1.00 80.12 108 ALA A N 1
ATOM 837 C CA . ALA A 1 108 ? 14.054 -14.130 13.125 1.00 80.12 108 ALA A CA 1
ATOM 838 C C . ALA A 1 108 ? 14.862 -12.869 13.510 1.00 80.12 108 ALA A C 1
ATOM 840 O O . ALA A 1 108 ? 14.387 -11.751 13.331 1.00 80.12 108 ALA A O 1
ATOM 841 N N . ALA A 1 109 ? 16.123 -13.045 13.925 1.00 84.31 109 ALA A N 1
ATOM 842 C CA . ALA A 1 109 ? 17.044 -11.960 14.252 1.00 84.31 109 ALA A CA 1
ATOM 843 C C . ALA A 1 109 ? 17.409 -11.070 13.048 1.00 84.31 109 ALA A C 1
ATOM 845 O O . ALA A 1 109 ? 17.581 -9.860 13.206 1.00 84.31 109 ALA A O 1
ATOM 846 N N . GLN A 1 110 ? 17.528 -11.631 11.838 1.00 84.56 110 GLN A N 1
ATOM 847 C CA . GLN A 1 110 ? 17.766 -10.830 10.632 1.00 84.56 110 GLN A CA 1
ATOM 848 C C . GLN A 1 110 ? 16.554 -9.964 10.296 1.00 84.56 110 GLN A C 1
ATOM 850 O O . GLN A 1 110 ? 16.715 -8.778 10.004 1.00 84.56 110 GLN A O 1
ATOM 855 N N . ARG A 1 111 ? 15.348 -10.537 10.391 1.00 87.75 111 ARG A N 1
ATOM 856 C CA . ARG A 1 111 ? 14.104 -9.790 10.193 1.00 87.75 111 ARG A CA 1
ATOM 857 C C . ARG A 1 111 ? 13.978 -8.646 11.186 1.00 87.75 111 ARG A C 1
ATOM 859 O O . ARG A 1 111 ? 13.817 -7.506 10.767 1.00 87.75 111 ARG A O 1
ATOM 866 N N . GLU A 1 112 ? 14.173 -8.931 12.467 1.00 89.94 112 GLU A N 1
ATOM 867 C CA . GLU A 1 112 ? 14.144 -7.921 13.524 1.00 89.94 112 GLU A CA 1
ATOM 868 C C . GLU A 1 112 ? 15.186 -6.812 13.291 1.00 89.94 112 GLU A C 1
ATOM 870 O O . GLU A 1 112 ? 14.924 -5.635 13.525 1.00 89.94 112 GLU A O 1
ATOM 875 N N . ARG A 1 113 ? 16.386 -7.154 12.802 1.00 90.94 113 ARG A N 1
ATOM 876 C CA . ARG A 1 113 ? 17.414 -6.159 12.463 1.00 90.94 113 ARG A CA 1
ATOM 877 C C . ARG A 1 113 ? 16.964 -5.239 11.326 1.00 90.94 113 ARG A C 1
ATOM 879 O O . ARG A 1 113 ? 17.181 -4.033 11.419 1.00 90.94 113 ARG A O 1
ATOM 886 N N . ILE A 1 114 ? 16.377 -5.789 10.264 1.00 91.50 114 ILE A N 1
ATOM 887 C CA . ILE A 1 114 ? 15.905 -5.013 9.108 1.00 91.50 114 ILE A CA 1
ATOM 888 C C . ILE A 1 114 ? 14.691 -4.154 9.485 1.00 91.50 114 ILE A C 1
ATOM 890 O O . ILE A 1 114 ? 14.644 -2.985 9.110 1.00 91.50 114 ILE A O 1
ATOM 894 N N . GLU A 1 115 ? 13.753 -4.685 10.269 1.00 92.25 115 GLU A N 1
ATOM 895 C CA . GLU A 1 115 ? 12.592 -3.937 10.768 1.00 92.25 115 GLU A CA 1
ATOM 896 C C . GLU A 1 115 ? 13.024 -2.783 11.691 1.00 92.25 115 GLU A C 1
ATOM 898 O O . GLU A 1 115 ? 12.554 -1.661 11.518 1.00 92.25 115 GLU A O 1
ATOM 903 N N . ARG A 1 116 ? 14.021 -2.985 12.566 1.00 94.12 116 ARG A N 1
ATOM 904 C CA . ARG A 1 116 ? 14.617 -1.887 13.354 1.00 94.12 116 ARG A CA 1
ATOM 905 C C . ARG A 1 116 ? 15.296 -0.825 12.491 1.00 94.12 116 ARG A C 1
ATOM 907 O O . ARG A 1 116 ? 15.242 0.359 12.812 1.00 94.12 116 ARG A O 1
ATOM 914 N N . GLN A 1 117 ? 15.959 -1.223 11.404 1.00 94.31 117 GLN A N 1
ATOM 915 C CA . GLN A 1 117 ? 16.555 -0.265 10.466 1.00 94.31 117 GLN A CA 1
ATOM 916 C C . GLN A 1 117 ? 15.488 0.543 9.724 1.00 94.31 117 GLN A C 1
ATOM 918 O O . GLN A 1 117 ? 15.665 1.749 9.544 1.00 94.31 117 GLN A O 1
ATOM 923 N N . LEU A 1 118 ? 14.392 -0.101 9.316 1.00 93.06 118 LEU A N 1
ATOM 924 C CA . LEU A 1 118 ? 13.237 0.566 8.724 1.00 93.06 118 LEU A CA 1
ATOM 925 C C . LEU A 1 118 ? 12.660 1.605 9.690 1.00 93.06 118 LEU A C 1
ATOM 927 O O . LEU A 1 118 ? 12.513 2.769 9.323 1.00 93.06 118 LEU A O 1
ATOM 931 N N . GLU A 1 119 ? 12.396 1.193 10.930 1.00 93.75 119 GLU A N 1
ATOM 932 C CA . GLU A 1 119 ? 11.843 2.045 11.980 1.00 93.75 119 GLU A CA 1
ATOM 933 C C . GLU A 1 119 ? 12.741 3.252 12.267 1.00 93.75 119 GLU A C 1
ATOM 935 O O . GLU A 1 119 ? 12.266 4.387 12.252 1.00 93.75 119 GLU A O 1
ATOM 940 N N . ALA A 1 120 ? 14.048 3.040 12.446 1.00 93.06 120 ALA A N 1
ATOM 941 C CA . ALA A 1 120 ? 14.998 4.132 12.651 1.00 93.06 120 ALA A CA 1
ATOM 942 C C . ALA A 1 120 ? 15.026 5.106 11.454 1.00 93.06 120 ALA A C 1
ATOM 944 O O . ALA A 1 120 ? 15.068 6.327 11.629 1.00 93.06 120 ALA A O 1
ATOM 945 N N . THR A 1 121 ? 14.972 4.578 10.227 1.00 89.62 121 THR A N 1
ATOM 946 C CA . THR A 1 121 ? 14.992 5.395 9.003 1.00 89.62 121 THR A CA 1
ATOM 947 C C . THR A 1 121 ? 13.723 6.239 8.867 1.00 89.62 121 THR A C 1
ATOM 949 O O . THR A 1 121 ? 13.814 7.436 8.608 1.00 89.62 121 THR A O 1
ATOM 952 N N . LEU A 1 122 ? 12.543 5.657 9.085 1.00 87.75 122 LEU A N 1
ATOM 953 C CA . LEU A 1 122 ? 11.277 6.393 9.024 1.00 87.75 122 LEU A CA 1
ATOM 954 C C . LEU A 1 122 ? 11.133 7.391 10.171 1.00 87.75 122 LEU A C 1
ATOM 956 O O . LEU A 1 122 ? 10.748 8.532 9.936 1.00 87.75 122 LEU A O 1
ATOM 960 N N . THR A 1 123 ? 11.529 7.018 11.387 1.00 87.88 123 THR A N 1
ATOM 961 C CA . THR A 1 123 ? 11.478 7.927 12.538 1.00 87.88 123 THR A CA 1
ATOM 962 C C . THR A 1 123 ? 12.366 9.149 12.298 1.00 87.88 123 THR A C 1
ATOM 964 O O . THR A 1 123 ? 11.945 10.272 12.543 1.00 87.88 123 THR A O 1
ATOM 967 N N . SER A 1 124 ? 13.575 8.953 11.761 1.00 86.12 124 SER A N 1
ATOM 968 C CA . SER A 1 124 ? 14.499 10.061 11.472 1.00 86.12 124 SER A CA 1
ATOM 969 C C . SER A 1 124 ? 14.076 10.949 10.300 1.00 86.12 124 SER A C 1
ATOM 971 O O . SER A 1 124 ? 14.311 12.153 10.354 1.00 86.12 124 SER A O 1
ATOM 973 N N . LYS A 1 125 ? 13.476 10.387 9.242 1.00 80.94 125 LYS A N 1
ATOM 974 C CA . LYS A 1 125 ? 13.103 11.147 8.034 1.00 80.94 125 LYS A CA 1
ATOM 975 C C . LYS A 1 125 ? 11.692 11.737 8.076 1.00 80.94 125 LYS A C 1
ATOM 977 O O . LYS A 1 125 ? 11.457 12.756 7.441 1.00 80.94 125 LYS A O 1
ATOM 982 N N . VAL A 1 126 ? 10.771 11.077 8.771 1.00 80.00 126 VAL A N 1
ATOM 983 C CA . VAL A 1 126 ? 9.320 11.336 8.715 1.00 80.00 126 VAL A CA 1
ATOM 984 C C . VAL A 1 126 ? 8.731 11.567 10.109 1.00 80.00 126 VAL A C 1
ATOM 986 O O . VAL A 1 126 ? 7.682 12.185 10.240 1.00 80.00 126 VAL A O 1
ATOM 989 N N . GLY A 1 127 ? 9.383 11.081 11.170 1.00 84.94 127 GLY A N 1
ATOM 990 C CA . GLY A 1 127 ? 8.857 11.176 12.536 1.00 84.94 127 GLY A CA 1
ATOM 991 C C . GLY A 1 127 ? 7.754 10.162 12.848 1.00 84.94 127 GLY A C 1
ATOM 992 O O . GLY A 1 127 ? 6.975 10.374 13.772 1.00 84.94 127 GLY A O 1
ATOM 993 N N . THR A 1 128 ? 7.670 9.062 12.093 1.00 88.44 128 THR A N 1
ATOM 994 C CA . THR A 1 128 ? 6.661 8.012 12.296 1.00 88.44 128 THR A CA 1
ATOM 995 C C . THR A 1 128 ? 7.250 6.610 12.140 1.00 88.44 128 THR A C 1
ATOM 997 O O . THR A 1 128 ? 8.354 6.440 11.619 1.00 88.44 128 THR A O 1
ATOM 1000 N N . SER A 1 129 ? 6.483 5.603 12.549 1.00 92.12 129 SER A N 1
ATOM 1001 C CA . SER A 1 129 ? 6.799 4.187 12.360 1.00 92.12 129 SER A CA 1
ATOM 1002 C C . SER A 1 129 ? 5.961 3.605 11.219 1.00 92.12 129 SER A C 1
ATOM 1004 O O . SER A 1 129 ? 4.897 4.130 10.882 1.00 92.12 129 SER A O 1
ATOM 1006 N N . ALA A 1 130 ? 6.411 2.489 10.640 1.00 94.19 130 ALA A N 1
ATOM 1007 C CA . ALA A 1 130 ? 5.602 1.732 9.691 1.00 94.19 130 ALA A CA 1
ATOM 1008 C C . ALA A 1 130 ? 5.807 0.225 9.796 1.00 94.19 130 ALA A C 1
ATOM 1010 O O . ALA A 1 130 ? 6.868 -0.254 10.194 1.00 94.19 130 ALA A O 1
ATOM 1011 N N . ILE A 1 131 ? 4.802 -0.507 9.324 1.00 96.81 131 ILE A N 1
ATOM 1012 C CA . ILE A 1 131 ? 4.921 -1.910 8.922 1.00 96.81 131 ILE A CA 1
ATOM 1013 C C . ILE A 1 131 ? 4.688 -2.020 7.411 1.00 96.81 131 ILE A C 1
ATOM 1015 O O . ILE A 1 131 ? 3.992 -1.193 6.821 1.00 96.81 131 ILE A O 1
ATOM 1019 N N . VAL A 1 132 ? 5.272 -3.035 6.771 1.00 96.44 132 VAL A N 1
ATOM 1020 C CA . VAL A 1 132 ? 5.243 -3.179 5.306 1.00 96.44 132 VAL A CA 1
ATOM 1021 C C . VAL A 1 132 ? 4.394 -4.378 4.906 1.00 96.44 132 VAL A C 1
ATOM 1023 O O . VAL A 1 132 ? 4.667 -5.508 5.314 1.00 96.44 132 VAL A O 1
ATOM 1026 N N . ALA A 1 133 ? 3.372 -4.135 4.091 1.00 96.56 133 ALA A N 1
ATOM 1027 C CA . ALA A 1 133 ? 2.572 -5.158 3.432 1.00 96.56 133 ALA A CA 1
ATOM 1028 C C . ALA A 1 133 ? 3.101 -5.424 2.015 1.00 96.56 133 ALA A C 1
ATOM 1030 O O . ALA A 1 133 ? 3.679 -4.541 1.378 1.00 96.56 133 ALA A O 1
ATOM 1031 N N . HIS A 1 134 ? 2.871 -6.623 1.478 1.00 93.62 134 HIS A N 1
ATOM 1032 C CA . HIS A 1 134 ? 3.360 -6.991 0.141 1.00 93.62 134 HIS A CA 1
ATOM 1033 C C . HIS A 1 134 ? 2.609 -6.284 -1.013 1.00 93.62 134 HIS A C 1
ATOM 1035 O O . HIS A 1 134 ? 2.947 -6.459 -2.181 1.00 93.62 134 HIS A O 1
ATOM 1041 N N . SER A 1 135 ? 1.545 -5.525 -0.723 1.00 92.25 135 SER A N 1
ATOM 1042 C CA . SER A 1 135 ? 0.788 -4.714 -1.691 1.00 92.25 135 SER A CA 1
ATOM 1043 C C . SER A 1 135 ? -0.170 -3.746 -0.986 1.00 92.25 135 SER A C 1
ATOM 1045 O O . SER A 1 135 ? -0.456 -3.916 0.201 1.00 92.25 135 SER A O 1
ATOM 1047 N N . MET A 1 136 ? -0.715 -2.772 -1.724 1.00 90.88 136 MET A N 1
ATOM 1048 C CA . MET A 1 136 ? -1.766 -1.866 -1.233 1.00 90.88 136 MET A CA 1
ATOM 1049 C C . MET A 1 136 ? -3.020 -2.629 -0.808 1.00 90.88 136 MET A C 1
ATOM 1051 O O . MET A 1 136 ? -3.582 -2.372 0.253 1.00 90.88 136 MET A O 1
ATOM 1055 N N . GLU A 1 137 ? -3.439 -3.607 -1.606 1.00 93.00 137 GLU A N 1
ATOM 1056 C CA . GLU A 1 137 ? -4.599 -4.444 -1.319 1.00 93.00 137 GLU A CA 1
ATOM 1057 C C . GLU A 1 137 ? -4.389 -5.257 -0.038 1.00 93.00 137 GLU A C 1
ATOM 1059 O O . GLU A 1 137 ? -5.284 -5.333 0.800 1.00 93.00 137 GLU A O 1
ATOM 1064 N N . ALA A 1 138 ? -3.186 -5.801 0.152 1.00 94.81 138 ALA A N 1
ATOM 1065 C CA . ALA A 1 138 ? -2.819 -6.517 1.368 1.00 94.81 138 ALA A CA 1
ATOM 1066 C C . ALA A 1 138 ? -2.811 -5.607 2.602 1.00 94.81 138 ALA A C 1
ATOM 1068 O O . ALA A 1 138 ? -3.298 -6.015 3.654 1.00 94.81 138 ALA A O 1
ATOM 1069 N N . ALA A 1 139 ? -2.327 -4.366 2.478 1.00 95.56 139 ALA A N 1
ATOM 1070 C CA . ALA A 1 139 ? -2.400 -3.387 3.559 1.00 95.56 139 ALA A CA 1
ATOM 1071 C C . ALA A 1 139 ? -3.851 -3.056 3.936 1.00 95.56 139 ALA A C 1
ATOM 1073 O O . ALA A 1 139 ? -4.203 -3.084 5.115 1.00 95.56 139 ALA A O 1
ATOM 1074 N N . ILE A 1 140 ? -4.709 -2.812 2.941 1.00 95.50 140 ILE A N 1
ATOM 1075 C CA . ILE A 1 140 ? -6.144 -2.562 3.138 1.00 95.50 140 ILE A CA 1
ATOM 1076 C C . ILE A 1 140 ? -6.798 -3.742 3.863 1.00 95.50 140 ILE A C 1
ATOM 1078 O O . ILE A 1 140 ? -7.510 -3.543 4.846 1.00 95.50 140 ILE A O 1
ATOM 1082 N N . VAL A 1 141 ? -6.529 -4.972 3.415 1.00 95.69 141 VAL A N 1
ATOM 1083 C CA . VAL A 1 141 ? -7.056 -6.197 4.033 1.00 95.69 141 VAL A CA 1
ATOM 1084 C C . VAL A 1 141 ? -6.565 -6.348 5.474 1.00 95.69 141 VAL A C 1
ATOM 1086 O O . VAL A 1 141 ? -7.373 -6.632 6.357 1.00 95.69 141 VAL A O 1
ATOM 1089 N N . ALA A 1 142 ? -5.277 -6.116 5.739 1.00 97.06 142 ALA A N 1
ATOM 1090 C CA . ALA A 1 142 ? -4.698 -6.216 7.078 1.00 97.06 142 ALA A CA 1
ATOM 1091 C C . ALA A 1 142 ? -5.334 -5.221 8.059 1.00 97.06 142 ALA A C 1
ATOM 1093 O O . ALA A 1 142 ? -5.769 -5.607 9.148 1.00 97.06 142 ALA A O 1
ATOM 1094 N N . VAL A 1 143 ? -5.436 -3.951 7.653 1.00 97.25 143 VAL A N 1
ATOM 1095 C CA . VAL A 1 143 ? -6.052 -2.894 8.463 1.00 97.25 143 VAL A CA 1
ATOM 1096 C C . VAL A 1 143 ? -7.534 -3.184 8.681 1.00 97.25 143 VAL A C 1
ATOM 1098 O O . VAL A 1 143 ? -8.001 -3.145 9.819 1.00 97.25 143 VAL A O 1
ATOM 1101 N N . SER A 1 144 ? -8.259 -3.565 7.628 1.00 95.94 144 SER A N 1
ATOM 1102 C CA . SER A 1 144 ? -9.669 -3.951 7.715 1.00 95.94 144 SER A CA 1
ATOM 1103 C C . SER A 1 144 ? -9.892 -5.090 8.707 1.00 95.94 144 SER A C 1
ATOM 1105 O O . SER A 1 144 ? -10.748 -4.986 9.582 1.00 95.94 144 SER A O 1
ATOM 1107 N N . ALA A 1 145 ? -9.096 -6.157 8.624 1.00 95.94 145 ALA A N 1
ATOM 1108 C CA . ALA A 1 145 ? -9.222 -7.312 9.506 1.00 95.94 145 ALA A CA 1
ATOM 1109 C C . ALA A 1 145 ? -8.896 -6.989 10.972 1.00 95.94 145 ALA A C 1
ATOM 1111 O O . ALA A 1 145 ? -9.500 -7.566 11.870 1.00 95.94 145 ALA A O 1
ATOM 1112 N N . SER A 1 146 ? -7.987 -6.039 11.226 1.00 95.88 146 SER A N 1
ATOM 1113 C CA . SER A 1 146 ? -7.696 -5.566 12.588 1.00 95.88 146 SER A CA 1
ATOM 1114 C C . SER A 1 146 ? -8.860 -4.796 13.227 1.00 95.88 146 SER A C 1
ATOM 1116 O O . SER A 1 146 ? -9.006 -4.775 14.448 1.00 95.88 146 SER A O 1
ATOM 1118 N N . LEU A 1 147 ? -9.705 -4.173 12.401 1.00 94.38 147 LEU A N 1
ATOM 1119 C CA . LEU A 1 147 ? -10.826 -3.339 12.832 1.00 94.38 147 LEU A CA 1
ATOM 1120 C C . LEU A 1 147 ? -12.157 -4.097 12.845 1.00 94.38 147 LEU A C 1
ATOM 1122 O O . LEU A 1 147 ? -12.996 -3.827 13.703 1.00 94.38 147 LEU A O 1
ATOM 1126 N N . ALA A 1 148 ? -12.335 -5.059 11.937 1.00 93.38 148 ALA A N 1
ATOM 1127 C CA . ALA A 1 148 ? -13.575 -5.800 11.714 1.00 93.38 148 ALA A CA 1
ATOM 1128 C C . ALA A 1 148 ? -14.260 -6.351 12.985 1.00 93.38 148 ALA A C 1
ATOM 1130 O O . ALA A 1 148 ? -15.486 -6.270 13.050 1.00 93.38 148 ALA A O 1
ATOM 1131 N N . PRO A 1 149 ? -13.543 -6.855 14.015 1.00 91.50 149 PRO A N 1
ATOM 1132 C CA . PRO A 1 149 ? -14.194 -7.388 15.215 1.00 91.50 149 PRO A CA 1
ATOM 1133 C C . PRO A 1 149 ? -14.903 -6.339 16.079 1.00 91.50 149 PRO A C 1
ATOM 1135 O O . PRO A 1 149 ? -15.779 -6.686 16.864 1.00 91.50 149 PRO A O 1
ATOM 1138 N N . SER A 1 150 ? -14.492 -5.072 15.992 1.00 89.69 150 SER A N 1
ATOM 1139 C CA . SER A 1 150 ? -14.918 -4.015 16.923 1.00 89.69 150 SER A CA 1
ATOM 1140 C C . SER A 1 150 ? -15.464 -2.769 16.236 1.00 89.69 150 SER A C 1
ATOM 1142 O O . SER A 1 150 ? -16.052 -1.925 16.912 1.00 89.69 150 SER A O 1
ATOM 1144 N N . HIS A 1 151 ? -15.273 -2.643 14.919 1.00 91.69 151 HIS A N 1
ATOM 1145 C CA . HIS A 1 151 ? -15.634 -1.448 14.175 1.00 91.69 151 HIS A CA 1
ATOM 1146 C C . HIS A 1 151 ? -16.503 -1.738 12.953 1.00 91.69 151 HIS A C 1
ATOM 1148 O O . HIS A 1 151 ? -16.337 -2.725 12.237 1.00 91.69 151 HIS A O 1
ATOM 1154 N N . THR A 1 152 ? -17.390 -0.791 12.680 1.00 92.31 152 THR A N 1
ATOM 1155 C CA . THR A 1 152 ? -18.090 -0.639 11.402 1.00 92.31 152 THR A CA 1
ATOM 1156 C C . THR A 1 152 ? -17.217 0.185 10.477 1.00 92.31 152 THR A C 1
ATOM 1158 O O . THR A 1 152 ? -16.797 1.280 10.845 1.00 92.31 152 THR A O 1
ATOM 1161 N N . LEU A 1 153 ? -16.921 -0.331 9.291 1.00 94.25 153 LEU A N 1
ATOM 1162 C CA . LEU A 1 153 ? -16.035 0.326 8.341 1.00 94.25 153 LEU A CA 1
ATOM 1163 C C . LEU A 1 153 ? -16.860 1.246 7.445 1.00 94.25 153 LEU A C 1
ATOM 1165 O O . LEU A 1 153 ? -17.645 0.782 6.621 1.00 94.25 153 LEU A O 1
ATOM 1169 N N . VAL A 1 154 ? -16.698 2.549 7.623 1.00 93.50 154 VAL A N 1
ATOM 1170 C CA . VAL A 1 154 ? -17.461 3.572 6.910 1.00 93.50 154 VAL A CA 1
ATOM 1171 C C . VAL A 1 154 ? -16.659 4.061 5.712 1.00 93.50 154 VAL A C 1
ATOM 1173 O O . VAL A 1 154 ? -15.480 4.398 5.835 1.00 93.50 154 VAL A O 1
ATOM 1176 N N . ILE A 1 155 ? -17.303 4.112 4.548 1.00 92.38 155 ILE A N 1
ATOM 1177 C CA . ILE A 1 155 ? -16.706 4.631 3.317 1.00 92.38 155 ILE A CA 1
ATOM 1178 C C . ILE A 1 155 ? -17.645 5.681 2.718 1.00 92.38 155 ILE A C 1
ATOM 1180 O O . ILE A 1 155 ? -18.719 5.335 2.221 1.00 92.38 155 ILE A O 1
ATOM 1184 N N . PRO A 1 156 ? -17.254 6.962 2.703 1.00 91.38 156 PRO A N 1
ATOM 1185 C CA . PRO A 1 156 ? -17.930 7.959 1.887 1.00 91.38 156 PRO A CA 1
ATOM 1186 C C . PRO A 1 156 ? -17.881 7.574 0.407 1.00 91.38 156 PRO A C 1
ATOM 1188 O O . PRO A 1 156 ? -16.810 7.309 -0.140 1.00 91.38 156 PRO A O 1
ATOM 1191 N N . ARG A 1 157 ? -19.027 7.580 -0.279 1.00 90.69 157 ARG A N 1
ATOM 1192 C CA . ARG A 1 157 ? -19.116 7.205 -1.703 1.00 90.69 157 ARG A CA 1
ATOM 1193 C C . ARG A 1 157 ? -18.320 8.125 -2.627 1.00 90.69 157 ARG A C 1
ATOM 1195 O O . ARG A 1 157 ? -17.979 7.714 -3.727 1.00 90.69 157 ARG A O 1
ATOM 1202 N N . CYS A 1 158 ? -17.990 9.336 -2.189 1.00 87.25 158 CYS A N 1
ATOM 1203 C CA . CYS A 1 158 ? -17.089 10.246 -2.898 1.00 87.25 158 CYS A CA 1
ATOM 1204 C C . CYS A 1 158 ? -15.607 9.815 -2.828 1.00 87.25 158 CYS A C 1
ATOM 1206 O O . CYS A 1 158 ? -14.810 10.222 -3.670 1.00 87.25 158 CYS A O 1
ATOM 1208 N N . PHE A 1 159 ? -15.232 8.931 -1.895 1.00 88.50 159 PHE A N 1
ATOM 1209 C CA . PHE A 1 159 ? -13.889 8.355 -1.763 1.00 88.50 159 PHE A CA 1
ATOM 1210 C C . PHE A 1 159 ? -13.768 6.998 -2.470 1.00 88.50 159 PHE A C 1
ATOM 1212 O O . PHE A 1 159 ? -13.219 6.034 -1.936 1.00 88.50 159 PHE A O 1
ATOM 1219 N N . THR A 1 160 ? -14.275 6.895 -3.702 1.00 83.75 160 THR A N 1
ATOM 1220 C CA . THR A 1 160 ? -14.152 5.656 -4.481 1.00 83.75 160 THR A CA 1
ATOM 1221 C C . THR A 1 160 ? -12.692 5.337 -4.789 1.00 83.75 160 THR A C 1
ATOM 1223 O O . THR A 1 160 ? -11.972 6.185 -5.315 1.00 83.75 160 THR A O 1
ATOM 1226 N N . TYR A 1 161 ? -12.282 4.089 -4.573 1.00 88.62 161 TYR A N 1
ATOM 1227 C CA . TYR A 1 161 ? -10.986 3.576 -5.005 1.00 88.62 161 TYR A CA 1
ATOM 1228 C C . TYR A 1 161 ? -11.115 2.142 -5.516 1.00 88.62 161 TYR A C 1
ATOM 1230 O O . TYR A 1 161 ? -11.842 1.319 -4.953 1.00 88.62 161 TYR A O 1
ATOM 1238 N N . ARG A 1 162 ? -10.391 1.847 -6.597 1.00 87.88 162 ARG A N 1
ATOM 1239 C CA . ARG A 1 162 ? -10.218 0.505 -7.138 1.00 87.88 162 ARG A CA 1
ATOM 1240 C C . ARG A 1 162 ? -8.735 0.320 -7.483 1.00 87.88 162 ARG A C 1
ATOM 1242 O O . ARG A 1 162 ? -8.244 1.079 -8.315 1.00 87.88 162 ARG A O 1
ATOM 1249 N N . PRO A 1 163 ? -8.042 -0.661 -6.885 1.00 80.25 163 PRO A N 1
ATOM 1250 C CA . PRO A 1 163 ? -6.697 -1.040 -7.305 1.00 80.25 163 PRO A CA 1
ATOM 1251 C C . PRO A 1 163 ? -6.696 -1.597 -8.733 1.00 80.25 163 PRO A C 1
ATOM 1253 O O . PRO A 1 163 ? -7.669 -2.232 -9.149 1.00 80.25 163 PRO A O 1
ATOM 1256 N N . ASP A 1 164 ? -5.588 -1.430 -9.457 1.00 74.00 164 ASP A N 1
ATOM 1257 C CA . ASP A 1 164 ? -5.485 -1.756 -10.890 1.00 74.00 164 ASP A CA 1
ATOM 1258 C C . ASP A 1 164 ? -5.822 -3.228 -11.216 1.00 74.00 164 ASP A C 1
ATOM 1260 O O . ASP A 1 164 ? -6.413 -3.517 -12.256 1.00 74.00 164 ASP A O 1
ATOM 1264 N N . HIS A 1 165 ? -5.541 -4.159 -10.294 1.00 70.75 165 HIS A N 1
ATOM 1265 C CA . HIS A 1 165 ? -5.887 -5.587 -10.424 1.00 70.75 165 HIS A CA 1
ATOM 1266 C C . HIS A 1 165 ? -6.778 -6.105 -9.291 1.00 70.75 165 HIS A C 1
ATOM 1268 O O . HIS A 1 165 ? -6.792 -7.300 -8.998 1.00 70.75 165 HIS A O 1
ATOM 1274 N N . GLY A 1 166 ? -7.519 -5.208 -8.641 1.00 78.94 166 GLY A N 1
ATOM 1275 C CA . GLY A 1 166 ? -8.275 -5.509 -7.432 1.00 78.94 166 GLY A CA 1
ATOM 1276 C C . GLY A 1 166 ? -9.788 -5.420 -7.592 1.00 78.94 166 GLY A C 1
ATOM 1277 O O . GLY A 1 166 ? -10.335 -5.026 -8.628 1.00 78.94 166 GLY A O 1
ATOM 1278 N N . LYS A 1 167 ? -10.477 -5.773 -6.506 1.00 88.25 167 LYS A N 1
ATOM 1279 C CA . LYS A 1 167 ? -11.883 -5.421 -6.300 1.00 88.25 167 LYS A CA 1
ATOM 1280 C C . LYS A 1 167 ? -11.996 -3.964 -5.824 1.00 88.25 167 LYS A C 1
ATOM 1282 O O . LYS A 1 167 ? -11.020 -3.429 -5.301 1.00 88.25 167 LYS A O 1
ATOM 1287 N N . PRO A 1 168 ? -13.158 -3.312 -5.992 1.00 93.31 168 PRO A N 1
ATOM 1288 C CA . PRO A 1 168 ? -13.418 -2.012 -5.379 1.00 93.31 168 PRO A CA 1
ATOM 1289 C C . PRO A 1 168 ? -13.141 -2.034 -3.870 1.00 93.31 168 PRO A C 1
ATOM 1291 O O . PRO A 1 168 ? -13.342 -3.061 -3.220 1.00 93.31 168 PRO A O 1
ATOM 1294 N N . LEU A 1 169 ? -12.715 -0.900 -3.308 1.00 93.94 169 LEU A N 1
ATOM 1295 C CA . LEU A 1 169 ? -12.381 -0.769 -1.887 1.00 93.94 169 LEU A CA 1
ATOM 1296 C C . LEU A 1 169 ? -13.466 -1.336 -0.942 1.00 93.94 169 LEU A C 1
ATOM 1298 O O . LEU A 1 169 ? -13.097 -2.145 -0.090 1.00 93.94 169 LEU A O 1
ATOM 1302 N N . PRO A 1 170 ? -14.775 -1.030 -1.100 1.00 95.12 170 PRO A N 1
ATOM 1303 C CA . PRO A 1 170 ? -15.814 -1.612 -0.244 1.00 95.12 170 PRO A CA 1
ATOM 1304 C C . PRO A 1 170 ? -15.809 -3.143 -0.242 1.00 95.12 170 PRO A C 1
ATOM 1306 O O . PRO A 1 170 ? -15.951 -3.774 0.803 1.00 95.12 170 PRO A O 1
ATOM 1309 N N . ASP A 1 171 ? -15.586 -3.756 -1.401 1.00 95.31 171 ASP A N 1
ATOM 1310 C CA . ASP A 1 171 ? -15.586 -5.209 -1.541 1.00 95.31 171 ASP A CA 1
ATOM 1311 C C . ASP A 1 171 ? -14.332 -5.848 -0.942 1.00 95.31 171 ASP A C 1
ATOM 1313 O O . ASP A 1 171 ? -14.412 -6.956 -0.413 1.00 95.31 171 ASP A O 1
ATOM 1317 N N . LEU A 1 172 ? -13.183 -5.163 -0.991 1.00 93.81 172 LEU A N 1
ATOM 1318 C CA . LEU A 1 172 ? -11.967 -5.601 -0.298 1.00 93.81 172 LEU A CA 1
ATOM 1319 C C . LEU A 1 172 ? -12.156 -5.585 1.220 1.00 93.81 172 LEU A C 1
ATOM 1321 O O . LEU A 1 172 ? -11.804 -6.558 1.886 1.00 93.81 172 LEU A O 1
ATOM 1325 N N . LEU A 1 173 ? -12.757 -4.521 1.758 1.00 95.31 173 LEU A N 1
ATOM 1326 C CA . LEU A 1 173 ? -13.045 -4.419 3.189 1.00 95.31 173 LEU A CA 1
ATOM 1327 C C . LEU A 1 173 ? -14.027 -5.511 3.652 1.00 95.31 173 LEU A C 1
ATOM 1329 O O . LEU A 1 173 ? -13.791 -6.169 4.667 1.00 95.31 173 LEU A O 1
ATOM 1333 N N . ARG A 1 174 ? -15.090 -5.771 2.873 1.00 95.56 174 ARG A N 1
ATOM 1334 C CA . ARG A 1 174 ? -16.028 -6.880 3.135 1.00 95.56 174 ARG A CA 1
ATOM 1335 C C . ARG A 1 174 ? -15.334 -8.238 3.080 1.00 95.56 174 ARG A C 1
ATOM 1337 O O . ARG A 1 174 ? -15.563 -9.077 3.945 1.00 95.56 174 ARG A O 1
ATOM 1344 N N . ALA A 1 175 ? -14.470 -8.457 2.087 1.00 92.62 175 ALA A N 1
ATOM 1345 C CA . ALA A 1 175 ? -13.723 -9.707 1.943 1.00 92.62 175 ALA A CA 1
ATOM 1346 C C . ALA A 1 175 ? -12.765 -9.964 3.119 1.00 92.62 175 ALA A C 1
ATOM 1348 O O . ALA A 1 175 ? -12.522 -11.116 3.464 1.00 92.62 175 ALA A O 1
ATOM 1349 N N . ALA A 1 176 ? -12.270 -8.906 3.764 1.00 92.88 176 ALA A N 1
ATOM 1350 C CA . ALA A 1 176 ? -11.473 -8.980 4.986 1.00 92.88 176 ALA A CA 1
ATOM 1351 C C . ALA A 1 176 ? -12.315 -9.172 6.269 1.00 92.88 176 ALA A C 1
ATOM 1353 O O . ALA A 1 176 ? -11.778 -9.085 7.371 1.00 92.88 176 ALA A O 1
ATOM 1354 N N . GLY A 1 177 ? -13.627 -9.415 6.143 1.00 92.75 177 GLY A N 1
ATOM 1355 C CA . GLY A 1 177 ? -14.549 -9.650 7.259 1.00 92.75 177 GLY A CA 1
ATOM 1356 C C . GLY A 1 177 ? -15.155 -8.383 7.867 1.00 92.75 177 GLY A C 1
ATOM 1357 O O . GLY A 1 177 ? -15.867 -8.471 8.864 1.00 92.75 177 GLY A O 1
ATOM 1358 N N . GLY A 1 178 ? -14.891 -7.207 7.292 1.00 92.81 178 GLY A N 1
ATOM 1359 C CA . GLY A 1 178 ? -15.416 -5.940 7.792 1.00 92.81 178 GLY A CA 1
ATOM 1360 C C . GLY A 1 178 ? -16.904 -5.747 7.494 1.00 92.81 178 GLY A C 1
ATOM 1361 O O . GLY A 1 178 ? -17.376 -6.016 6.387 1.00 92.81 178 GLY A O 1
ATOM 1362 N N . ARG A 1 179 ? -17.648 -5.200 8.463 1.00 93.88 179 ARG A N 1
ATOM 1363 C CA . ARG A 1 179 ? -19.002 -4.678 8.229 1.00 93.88 179 ARG A CA 1
ATOM 1364 C C . ARG A 1 179 ? -18.892 -3.303 7.578 1.00 93.88 179 ARG A C 1
ATOM 1366 O O . ARG A 1 179 ? -18.537 -2.348 8.258 1.00 93.88 179 ARG A O 1
ATOM 1373 N N . VAL A 1 180 ? -19.171 -3.220 6.279 1.00 94.75 180 VAL A N 1
ATOM 1374 C CA . VAL A 1 180 ? -18.973 -1.992 5.490 1.00 94.75 180 VAL A CA 1
ATOM 1375 C C . VAL A 1 180 ? -20.271 -1.217 5.313 1.00 94.75 180 VAL A C 1
ATOM 1377 O O . VAL A 1 180 ? -21.259 -1.778 4.837 1.00 94.75 180 VAL A O 1
ATOM 1380 N N . GLU A 1 181 ? -20.231 0.075 5.623 1.00 93.50 181 GLU A N 1
ATOM 1381 C CA . GLU A 1 181 ? -21.323 1.026 5.435 1.00 93.50 181 GLU A CA 1
ATOM 1382 C C . GLU A 1 181 ? -20.890 2.148 4.484 1.00 93.50 181 GLU A C 1
ATOM 1384 O O . GLU A 1 181 ? -19.927 2.872 4.737 1.00 93.50 181 GLU A O 1
ATOM 1389 N N . GLU A 1 182 ? -21.582 2.263 3.351 1.00 93.75 182 GLU A N 1
ATOM 1390 C CA . GLU A 1 182 ? -21.287 3.266 2.327 1.00 93.75 182 GLU A CA 1
ATOM 1391 C C . GLU A 1 182 ? -22.219 4.469 2.483 1.00 93.75 182 GLU A C 1
ATOM 1393 O O . GLU A 1 182 ? -23.433 4.325 2.320 1.00 93.75 182 GLU A O 1
ATOM 1398 N N . VAL A 1 183 ? -21.649 5.648 2.740 1.00 92.88 183 VAL A N 1
ATOM 1399 C CA . VAL A 1 183 ? -22.394 6.862 3.116 1.00 92.88 183 VAL A CA 1
ATOM 1400 C C . VAL A 1 183 ? -22.293 7.976 2.081 1.00 92.88 183 VAL A C 1
ATOM 1402 O O . VAL A 1 183 ? -21.341 8.051 1.300 1.00 92.88 183 VAL A O 1
ATOM 1405 N N . GLY A 1 184 ? -23.288 8.859 2.081 1.00 91.88 184 GLY A N 1
ATOM 1406 C CA . GLY A 1 184 ? -23.351 10.016 1.197 1.00 91.88 184 GLY A CA 1
ATOM 1407 C C . GLY A 1 184 ? -23.544 9.657 -0.276 1.00 91.88 184 GLY A C 1
ATOM 1408 O O . GLY A 1 184 ? -24.142 8.641 -0.647 1.00 91.88 184 GLY A O 1
ATOM 1409 N N . THR A 1 185 ? -23.040 10.528 -1.141 1.00 90.38 185 THR A N 1
ATOM 1410 C CA . THR A 1 185 ? -23.171 10.445 -2.599 1.00 90.38 185 THR A CA 1
ATOM 1411 C C . THR A 1 185 ? -21.798 10.459 -3.265 1.00 90.38 185 THR A C 1
ATOM 1413 O O . THR A 1 185 ? -20.777 10.677 -2.612 1.00 90.38 185 THR A O 1
ATOM 1416 N N . ALA A 1 186 ? -21.764 10.251 -4.583 1.00 87.19 186 ALA A N 1
ATOM 1417 C CA . ALA A 1 186 ? -20.547 10.489 -5.354 1.00 87.19 186 ALA A CA 1
ATOM 1418 C C . ALA A 1 186 ? -20.072 11.944 -5.206 1.00 87.19 186 ALA A C 1
ATOM 1420 O O . ALA A 1 186 ? -18.872 12.186 -5.200 1.00 87.19 186 ALA A O 1
ATOM 1421 N N . GLU A 1 187 ? -21.004 12.889 -5.026 1.00 85.38 187 GLU A N 1
ATOM 1422 C CA . GLU A 1 187 ? -20.722 14.324 -5.008 1.00 85.38 187 GLU A CA 1
ATOM 1423 C C . GLU A 1 187 ? -20.150 14.855 -3.689 1.00 85.38 187 GLU A C 1
ATOM 1425 O O . GLU A 1 187 ? -19.532 15.922 -3.663 1.00 85.38 187 GLU A O 1
ATOM 1430 N N . GLY A 1 188 ? -20.345 14.111 -2.602 1.00 88.00 188 GLY A N 1
ATOM 1431 C CA . GLY A 1 188 ? -19.975 14.513 -1.252 1.00 88.00 188 GLY A CA 1
ATOM 1432 C C . GLY A 1 188 ? -20.778 13.771 -0.189 1.00 88.00 188 GLY A C 1
ATOM 1433 O O . GLY A 1 188 ? -21.595 12.899 -0.497 1.00 88.00 188 GLY A O 1
ATOM 1434 N N . CYS A 1 189 ? -20.548 14.130 1.069 1.00 89.38 189 CYS A N 1
ATOM 1435 C CA . CYS A 1 189 ? -21.187 13.512 2.229 1.00 89.38 189 CYS A CA 1
ATOM 1436 C C . CYS A 1 189 ? -21.591 14.605 3.221 1.00 89.38 189 CYS A C 1
ATOM 1438 O O . CYS A 1 189 ? -20.750 15.399 3.641 1.00 89.38 189 CYS A O 1
ATOM 1440 N N . ARG A 1 190 ? -22.869 14.670 3.585 1.00 90.31 190 ARG A N 1
ATOM 1441 C CA . ARG A 1 190 ? -23.404 15.615 4.576 1.00 90.31 190 ARG A CA 1
ATOM 1442 C C . ARG A 1 190 ? -23.320 15.015 5.974 1.00 90.31 190 ARG A C 1
ATOM 1444 O O . ARG A 1 190 ? -23.206 13.804 6.121 1.00 90.31 190 ARG A O 1
ATOM 1451 N N . ARG A 1 191 ? -23.444 15.850 7.015 1.00 88.62 191 ARG A N 1
ATOM 1452 C CA . ARG A 1 191 ? -23.433 15.381 8.418 1.00 88.62 191 ARG A CA 1
ATOM 1453 C C . ARG A 1 191 ? -24.513 14.332 8.712 1.00 88.62 191 ARG A C 1
ATOM 1455 O O . ARG A 1 191 ? -24.283 13.445 9.521 1.00 88.62 191 ARG A O 1
ATOM 1462 N N . GLU A 1 192 ? -25.659 14.442 8.048 1.00 88.25 192 GLU A N 1
ATOM 1463 C CA . GLU A 1 192 ? -26.818 13.551 8.199 1.00 88.25 192 GLU A CA 1
ATOM 1464 C C . GLU A 1 192 ? -26.605 12.168 7.567 1.00 88.25 192 GLU A C 1
ATOM 1466 O O . GLU A 1 192 ? -27.289 11.221 7.936 1.00 88.25 192 GLU A O 1
ATOM 1471 N N . ASP A 1 193 ? -25.657 12.047 6.631 1.00 89.38 193 ASP A N 1
ATOM 1472 C CA . ASP A 1 193 ? -25.381 10.790 5.929 1.00 89.38 193 ASP A CA 1
ATOM 1473 C C . ASP A 1 193 ? -24.552 9.814 6.779 1.00 89.38 193 ASP A C 1
ATOM 1475 O O . ASP A 1 193 ? -24.441 8.637 6.436 1.00 89.38 193 ASP A O 1
ATOM 1479 N N . TRP A 1 194 ? -23.923 10.296 7.855 1.00 87.38 194 TRP A N 1
ATOM 1480 C CA . TRP A 1 194 ? -23.059 9.482 8.704 1.00 87.38 194 TRP A CA 1
ATOM 1481 C C . TRP A 1 194 ? -23.879 8.592 9.635 1.00 87.38 194 TRP A C 1
ATOM 1483 O O . TRP A 1 194 ? -24.897 9.043 10.172 1.00 87.38 194 TRP A O 1
ATOM 1493 N N . PRO A 1 195 ? -23.416 7.358 9.908 1.00 81.06 195 PRO A N 1
ATOM 1494 C CA . PRO A 1 195 ? -24.068 6.516 10.890 1.00 81.06 195 PRO A CA 1
ATOM 1495 C C . PRO A 1 195 ? -24.070 7.230 12.236 1.00 81.06 195 PRO A C 1
ATOM 1497 O O . PRO A 1 195 ? -23.061 7.793 12.675 1.00 81.06 195 PRO A O 1
ATOM 1500 N N . THR A 1 196 ? -25.217 7.194 12.908 1.00 72.38 196 THR A N 1
ATOM 1501 C CA . THR A 1 196 ? -25.298 7.654 14.290 1.00 72.38 196 THR A CA 1
ATOM 1502 C C . THR A 1 196 ? -24.274 6.869 15.101 1.00 72.38 196 THR A C 1
ATOM 1504 O O . THR A 1 196 ? -24.165 5.651 14.931 1.00 72.38 196 THR A O 1
ATOM 1507 N N . ALA A 1 197 ? -23.505 7.557 15.953 1.00 61.88 197 ALA A N 1
ATOM 1508 C CA . ALA A 1 197 ? -22.580 6.882 16.854 1.00 61.88 197 ALA A CA 1
ATOM 1509 C C . ALA A 1 197 ? -23.347 5.756 17.551 1.00 61.88 197 ALA A C 1
ATOM 1511 O O . ALA A 1 197 ? -24.422 5.994 18.110 1.00 61.88 197 ALA A O 1
ATOM 1512 N N . ALA A 1 198 ? -22.852 4.523 17.425 1.00 54.06 198 ALA A N 1
ATOM 1513 C CA . ALA A 1 198 ? -23.508 3.397 18.057 1.00 54.06 198 ALA A CA 1
ATOM 1514 C C . ALA A 1 198 ? -23.646 3.710 19.558 1.00 54.06 198 ALA A C 1
ATOM 1516 O O . ALA A 1 198 ? -22.745 4.321 20.137 1.00 54.06 198 ALA A O 1
ATOM 1517 N N . ALA A 1 199 ? -24.788 3.355 20.160 1.00 46.88 199 ALA A N 1
ATOM 1518 C CA . ALA A 1 199 ? -25.031 3.517 21.598 1.00 46.88 199 ALA A CA 1
ATOM 1519 C C . ALA A 1 199 ? -23.834 2.995 22.418 1.00 46.88 199 ALA A C 1
ATOM 1521 O O . ALA A 1 199 ? -23.077 2.188 21.893 1.00 46.88 199 ALA A O 1
ATOM 1522 N N . GLU A 1 200 ? -23.691 3.383 23.692 1.00 52.50 200 GLU A N 1
ATOM 1523 C CA . GLU A 1 200 ? -22.529 3.102 24.575 1.00 52.50 200 GLU A CA 1
ATOM 1524 C C . GLU A 1 200 ? -21.941 1.664 24.522 1.00 52.50 200 GLU A C 1
ATOM 1526 O O . GLU A 1 200 ? -20.790 1.470 24.898 1.00 52.50 200 GLU A O 1
ATOM 1531 N N . ASN A 1 201 ? -22.688 0.672 24.011 1.00 54.28 201 ASN A N 1
ATOM 1532 C CA . ASN A 1 201 ? -22.304 -0.738 23.859 1.00 54.28 201 ASN A CA 1
ATOM 1533 C C . ASN A 1 201 ? -22.222 -1.276 22.404 1.00 54.28 201 ASN A C 1
ATOM 1535 O O . ASN A 1 201 ? -22.091 -2.485 22.212 1.00 54.28 201 ASN A O 1
ATOM 1539 N N . GLY A 1 202 ? -22.362 -0.445 21.368 1.00 56.78 202 GLY A N 1
ATOM 1540 C CA . GLY A 1 202 ? -22.272 -0.863 19.962 1.00 56.78 202 GLY A CA 1
ATOM 1541 C C . GLY A 1 202 ? -20.865 -0.695 19.366 1.00 56.78 202 GLY A C 1
ATOM 1542 O O . GLY A 1 202 ? -20.039 0.019 19.933 1.00 56.78 202 GLY A O 1
ATOM 1543 N N . PRO A 1 203 ? -20.558 -1.339 18.221 1.00 59.59 203 PRO A N 1
ATOM 1544 C CA . PRO A 1 203 ? -19.243 -1.216 17.599 1.00 59.59 203 PRO A CA 1
ATOM 1545 C C . PRO A 1 203 ? -18.996 0.230 17.157 1.00 59.59 203 PRO A C 1
ATOM 1547 O O . PRO A 1 203 ? -19.838 0.828 16.480 1.00 59.59 203 PRO A O 1
ATOM 1550 N N . ALA A 1 204 ? -17.823 0.765 17.501 1.00 83.62 204 ALA A N 1
ATOM 1551 C CA . ALA A 1 204 ? -17.360 2.063 17.019 1.00 83.62 204 ALA A CA 1
ATOM 1552 C C . ALA A 1 204 ? -17.294 2.071 15.481 1.00 83.62 204 ALA A C 1
ATOM 1554 O O . ALA A 1 204 ? -17.408 1.035 14.826 1.00 83.62 204 ALA A O 1
ATOM 1555 N N . TRP A 1 205 ? -17.113 3.229 14.860 1.00 87.06 205 TRP A N 1
ATOM 1556 C CA . TRP A 1 205 ? -16.902 3.297 13.417 1.00 87.06 205 TRP A CA 1
ATOM 1557 C C . TRP A 1 205 ? -15.463 3.691 13.099 1.00 87.06 205 TRP A C 1
ATOM 1559 O O . TRP A 1 205 ? -14.801 4.405 13.854 1.00 87.06 205 TRP A O 1
ATOM 1569 N N . ALA A 1 206 ? -14.958 3.153 11.996 1.00 92.38 206 ALA A N 1
ATOM 1570 C CA . ALA A 1 206 ? -13.657 3.473 11.441 1.00 92.38 206 ALA A CA 1
ATOM 1571 C C . ALA A 1 206 ? -13.851 3.882 9.986 1.00 92.38 206 ALA A C 1
ATOM 1573 O O . ALA A 1 206 ? -14.468 3.151 9.214 1.00 92.38 206 ALA A O 1
ATOM 1574 N N . MET A 1 207 ? -13.357 5.054 9.617 1.00 92.38 207 MET A N 1
ATOM 1575 C CA . MET A 1 207 ? -13.573 5.625 8.298 1.00 92.38 207 MET A CA 1
ATOM 1576 C C . MET A 1 207 ? -12.346 5.428 7.416 1.00 92.38 207 MET A C 1
ATOM 1578 O O . MET A 1 207 ? -11.232 5.746 7.823 1.00 92.38 207 MET A O 1
ATOM 1582 N N . PHE A 1 208 ? -12.569 4.987 6.181 1.00 93.56 208 PHE A N 1
ATOM 1583 C CA . PHE A 1 208 ? -11.548 5.000 5.138 1.00 93.56 208 PHE A CA 1
ATOM 1584 C C . PHE A 1 208 ? -11.721 6.232 4.250 1.00 93.56 208 PHE A C 1
ATOM 1586 O O . PHE A 1 208 ? -12.742 6.392 3.579 1.00 93.56 208 PHE A O 1
ATOM 1593 N N . GLN A 1 209 ? -10.701 7.084 4.226 1.00 91.19 209 GLN A N 1
ATOM 1594 C CA . GLN A 1 209 ? -10.620 8.264 3.378 1.00 91.19 209 GLN A CA 1
ATOM 1595 C C . GLN A 1 209 ? -9.580 8.050 2.291 1.00 91.19 209 GLN A C 1
ATOM 1597 O O . GLN A 1 209 ? -8.415 7.782 2.569 1.00 91.19 209 GLN A O 1
ATOM 1602 N N . VAL A 1 210 ? -10.004 8.194 1.039 1.00 89.44 210 VAL A N 1
ATOM 1603 C CA . VAL A 1 210 ? -9.100 8.137 -0.108 1.00 89.44 210 VAL A CA 1
ATOM 1604 C C . VAL A 1 210 ? -8.643 9.547 -0.432 1.00 89.44 210 VAL A C 1
ATOM 1606 O O . VAL A 1 210 ? -9.445 10.406 -0.795 1.00 89.44 210 VAL A O 1
ATOM 1609 N N . L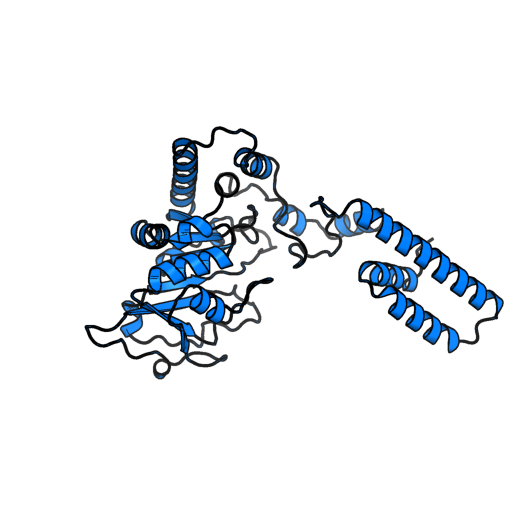EU A 1 211 ? -7.342 9.768 -0.303 1.00 84.75 211 LEU A N 1
ATOM 1610 C CA . LEU A 1 211 ? -6.693 11.041 -0.545 1.00 84.75 211 LEU A CA 1
ATOM 1611 C C . LEU A 1 211 ? -6.123 11.049 -1.956 1.00 84.75 211 LEU A C 1
ATOM 1613 O O . LEU A 1 211 ? -5.218 10.285 -2.298 1.00 84.75 211 LEU A O 1
ATOM 1617 N N . TRP A 1 212 ? -6.684 11.922 -2.783 1.00 76.44 212 TRP A N 1
ATOM 1618 C CA . TRP A 1 212 ? -6.219 12.144 -4.139 1.00 76.44 212 TRP A CA 1
ATOM 1619 C C . TRP A 1 212 ? -5.301 13.365 -4.184 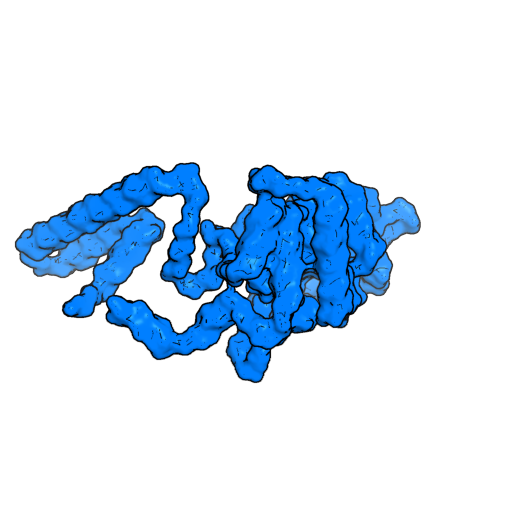1.00 76.44 212 TRP A C 1
ATOM 1621 O O . TRP A 1 212 ? -5.610 14.367 -3.538 1.00 76.44 212 TRP A O 1
ATOM 1631 N N . PRO A 1 213 ? -4.211 13.336 -4.973 1.00 66.88 213 PRO A N 1
ATOM 1632 C CA . PRO A 1 213 ? -3.385 14.517 -5.177 1.00 66.88 213 PRO A CA 1
ATOM 1633 C C . PRO A 1 213 ? -4.207 15.694 -5.714 1.00 66.88 213 PRO A C 1
ATOM 1635 O O . PRO A 1 213 ? -5.107 15.507 -6.547 1.00 66.88 213 PRO A O 1
ATOM 1638 N N . GLU A 1 214 ? -3.864 16.907 -5.278 1.00 57.59 214 GLU A N 1
ATOM 1639 C CA . GLU A 1 214 ? -4.493 18.136 -5.763 1.00 57.59 214 GLU A CA 1
ATOM 1640 C C . GLU A 1 214 ? -4.443 18.236 -7.296 1.00 57.59 214 GLU A C 1
ATOM 1642 O O . GLU A 1 214 ? -3.430 17.932 -7.932 1.00 57.59 214 GLU A O 1
ATOM 1647 N N . GLY A 1 215 ? -5.557 18.666 -7.898 1.00 53.38 215 GLY A N 1
ATOM 1648 C CA . GLY A 1 215 ? -5.701 18.807 -9.351 1.00 53.38 215 GLY A CA 1
ATOM 1649 C C . GLY A 1 215 ? -6.038 17.512 -10.097 1.00 53.38 215 GLY A C 1
ATOM 1650 O O . GLY A 1 215 ? -6.256 17.542 -11.311 1.00 53.38 215 GLY A O 1
ATOM 1651 N N . SER A 1 216 ? -6.134 16.372 -9.409 1.00 58.31 216 SER A N 1
ATOM 1652 C CA . SER A 1 216 ? -6.726 15.181 -10.013 1.00 58.31 216 SER A CA 1
ATOM 1653 C C . SER A 1 216 ? -8.209 15.434 -10.333 1.00 58.31 216 SER A C 1
ATOM 1655 O O . SER A 1 216 ? -8.949 16.016 -9.546 1.00 58.31 216 SER A O 1
ATOM 1657 N N . LYS A 1 217 ? -8.685 14.975 -11.502 1.00 53.22 217 LYS A N 1
ATOM 1658 C CA . LYS A 1 217 ? -10.122 15.014 -11.869 1.00 53.22 217 LYS A CA 1
ATOM 1659 C C . LYS A 1 217 ? -10.997 14.114 -10.975 1.00 53.22 217 LYS A C 1
ATOM 1661 O O . LYS A 1 217 ? -12.193 13.983 -11.225 1.00 53.22 217 LYS A O 1
ATOM 1666 N N . ARG A 1 218 ? -10.400 13.437 -9.989 1.00 59.72 218 ARG A N 1
ATOM 1667 C CA . ARG A 1 218 ? -11.086 12.579 -9.025 1.00 59.72 218 ARG A CA 1
ATOM 1668 C C . ARG A 1 218 ? -11.472 13.448 -7.832 1.00 59.72 218 ARG A C 1
ATOM 1670 O O . ARG A 1 218 ? -10.676 14.234 -7.339 1.00 59.72 218 ARG A O 1
ATOM 1677 N N . MET A 1 219 ? -12.751 13.370 -7.496 1.00 53.34 219 MET A N 1
ATOM 1678 C CA . MET A 1 219 ? -13.488 14.339 -6.696 1.00 53.34 219 MET A CA 1
ATOM 1679 C C . MET A 1 219 ? -12.820 14.728 -5.374 1.00 53.34 219 MET A C 1
ATOM 1681 O O . MET A 1 219 ? -12.301 13.887 -4.645 1.00 53.34 219 MET A O 1
ATOM 1685 N N . SER A 1 220 ? -12.863 16.030 -5.086 1.00 53.12 220 SER A N 1
ATOM 1686 C CA . SER A 1 220 ? -12.259 16.648 -3.908 1.00 53.12 220 SER A CA 1
ATOM 1687 C C . SER A 1 220 ? -13.024 16.303 -2.628 1.00 53.12 220 SER A C 1
ATOM 1689 O O . SER A 1 220 ? -14.254 16.365 -2.595 1.00 53.12 220 SER A O 1
ATOM 1691 N N . ALA A 1 221 ? -12.282 16.047 -1.547 1.00 62.09 221 ALA A N 1
ATOM 1692 C CA . ALA A 1 221 ? -12.798 15.949 -0.179 1.00 62.09 221 ALA A CA 1
ATOM 1693 C C . ALA A 1 221 ? -13.539 17.220 0.296 1.00 62.09 221 ALA A C 1
ATOM 1695 O O . ALA A 1 221 ? -14.188 17.191 1.338 1.00 62.09 221 ALA A O 1
ATOM 1696 N N . ALA A 1 222 ? -13.482 18.322 -0.466 1.00 63.28 222 ALA A N 1
ATOM 1697 C CA . ALA A 1 222 ? -14.108 19.606 -0.147 1.00 63.28 222 ALA A CA 1
ATOM 1698 C C . ALA A 1 222 ? -15.626 19.540 0.117 1.00 63.28 222 ALA A C 1
ATOM 1700 O O . ALA A 1 222 ? -16.158 20.417 0.792 1.00 63.28 222 ALA A O 1
ATOM 1701 N N . ASN A 1 223 ? -16.320 18.506 -0.367 1.00 76.25 223 ASN A N 1
ATOM 1702 C CA . ASN A 1 223 ? -17.764 18.335 -0.168 1.00 76.25 223 ASN A CA 1
ATOM 1703 C C . ASN A 1 223 ? -18.120 17.336 0.951 1.00 76.25 223 ASN A C 1
ATOM 1705 O O . ASN A 1 223 ? -19.254 16.853 1.010 1.00 76.25 223 ASN A O 1
ATOM 1709 N N . VAL A 1 224 ? -17.166 16.988 1.820 1.00 84.31 224 VAL A N 1
ATOM 1710 C CA . VAL A 1 224 ? -17.392 16.099 2.968 1.00 84.31 224 VAL A CA 1
ATOM 1711 C C . VAL A 1 224 ? -17.532 16.921 4.246 1.00 84.31 224 VAL A C 1
ATOM 1713 O O . VAL A 1 224 ? -16.626 17.642 4.650 1.00 84.31 224 VAL A O 1
ATOM 1716 N N . GLN A 1 225 ? -18.686 16.802 4.898 1.00 86.12 225 GLN A N 1
ATOM 1717 C CA . GLN A 1 225 ? -19.002 17.446 6.167 1.00 86.12 225 GLN A CA 1
ATOM 1718 C C . GLN A 1 225 ? -19.035 16.396 7.273 1.00 86.12 225 GLN A C 1
ATOM 1720 O O . GLN A 1 225 ? -19.931 15.551 7.305 1.00 86.12 225 GLN A O 1
ATOM 1725 N N . TYR A 1 226 ? -18.076 16.465 8.192 1.00 83.44 226 TYR A N 1
ATOM 1726 C CA . TYR A 1 226 ? -17.962 15.515 9.297 1.00 83.44 226 TYR A CA 1
ATOM 1727 C C . TYR A 1 226 ? -18.887 15.880 10.476 1.00 83.44 226 TYR A C 1
ATOM 1729 O O . TYR A 1 226 ? -19.075 17.069 10.765 1.00 83.44 226 TYR A O 1
ATOM 1737 N N . PRO A 1 227 ? -19.480 14.887 11.166 1.00 79.00 227 PRO A N 1
ATOM 1738 C CA . PRO A 1 227 ? -20.217 15.100 12.407 1.00 79.00 227 PRO A CA 1
ATOM 1739 C C . PRO A 1 227 ? -19.245 15.294 13.581 1.00 79.00 227 PRO A C 1
ATOM 1741 O O . PRO A 1 227 ? -18.103 14.844 13.528 1.00 79.00 227 PRO A O 1
ATOM 1744 N N . GLU A 1 228 ? -19.691 15.898 14.684 1.00 71.12 228 GLU A N 1
ATOM 1745 C CA . GLU A 1 228 ? -18.854 16.082 15.888 1.00 71.12 228 GLU A CA 1
ATOM 1746 C C . GLU A 1 228 ? -18.388 14.748 16.500 1.00 71.12 228 GLU A C 1
ATOM 1748 O O . GLU A 1 228 ? -17.285 14.639 17.033 1.00 71.12 228 GLU A O 1
ATOM 1753 N N . THR A 1 229 ? -19.193 13.694 16.341 1.00 65.56 229 THR A N 1
ATOM 1754 C CA . THR A 1 229 ? -18.873 12.318 16.749 1.00 65.56 229 THR A CA 1
ATOM 1755 C C . THR A 1 229 ? -17.730 11.689 15.950 1.00 65.56 229 THR A C 1
ATOM 1757 O O . THR A 1 229 ? -17.247 10.626 16.326 1.00 65.56 229 THR A O 1
ATOM 1760 N N . SER A 1 230 ? -17.267 12.321 14.867 1.00 62.00 230 SER A N 1
ATOM 1761 C CA . SER A 1 230 ? -16.115 11.843 14.090 1.00 62.00 230 SER A CA 1
ATOM 1762 C C . SER A 1 230 ? -14.800 11.901 14.860 1.00 62.00 230 SER A C 1
ATOM 1764 O O . SER A 1 230 ? -13.894 11.135 14.545 1.00 62.00 230 SER A O 1
ATOM 1766 N N . ASN A 1 231 ? -14.704 12.721 15.910 1.00 62.41 231 ASN A N 1
ATOM 1767 C CA . ASN A 1 231 ? -13.491 12.834 16.721 1.00 62.41 231 ASN A CA 1
ATOM 1768 C C . ASN A 1 231 ? -13.144 11.549 17.491 1.00 62.41 231 ASN A C 1
ATOM 1770 O O . ASN A 1 231 ? -11.993 11.364 17.873 1.00 62.41 231 ASN A O 1
ATOM 1774 N N . SER A 1 232 ? -14.116 10.662 17.736 1.00 66.56 232 SER A N 1
ATOM 1775 C CA . SER A 1 232 ? -13.878 9.369 18.392 1.00 66.56 232 SER A CA 1
ATOM 1776 C C . SER A 1 232 ? -13.676 8.213 17.408 1.00 66.56 232 SER A C 1
ATOM 1778 O O . SER A 1 232 ? -13.310 7.112 17.824 1.00 66.56 232 SER A O 1
ATOM 1780 N N . ALA A 1 233 ? -13.901 8.443 16.113 1.00 81.12 233 ALA A N 1
ATOM 1781 C CA . ALA A 1 233 ? -13.711 7.436 15.081 1.00 81.12 233 ALA A CA 1
ATOM 1782 C C . ALA A 1 233 ? -12.226 7.263 14.746 1.00 81.12 233 ALA A C 1
ATOM 1784 O O . ALA A 1 233 ? -11.428 8.195 14.833 1.00 81.12 233 ALA A O 1
ATOM 1785 N N . LYS A 1 234 ? -11.846 6.064 14.299 1.00 90.75 234 LYS A N 1
ATOM 1786 C CA . LYS A 1 234 ? -10.523 5.853 13.697 1.00 90.75 234 LYS A CA 1
ATOM 1787 C C . LYS A 1 234 ? -10.563 6.305 12.241 1.00 90.75 234 LYS A C 1
ATOM 1789 O O . LYS A 1 234 ? -11.320 5.743 11.455 1.00 90.75 234 LYS A O 1
ATOM 1794 N N . HIS A 1 235 ? -9.736 7.280 11.880 1.00 91.88 235 HIS A N 1
ATOM 1795 C CA . HIS A 1 235 ? -9.596 7.763 10.503 1.00 91.88 235 HIS A CA 1
ATOM 1796 C C . HIS A 1 235 ? -8.414 7.064 9.832 1.00 91.88 235 HIS A C 1
ATOM 1798 O O . HIS A 1 235 ? -7.305 7.084 10.365 1.00 91.88 235 HIS A O 1
ATOM 1804 N N . ILE A 1 236 ? -8.646 6.423 8.688 1.00 95.00 236 ILE A N 1
ATOM 1805 C CA . ILE A 1 236 ? -7.623 5.737 7.897 1.00 95.00 236 ILE A CA 1
ATOM 1806 C C . ILE A 1 236 ? -7.463 6.475 6.574 1.00 95.00 236 ILE A C 1
ATOM 1808 O O . ILE A 1 236 ? -8.390 6.501 5.764 1.00 95.00 236 ILE A O 1
ATOM 1812 N N . ALA A 1 237 ? -6.274 7.020 6.339 1.00 92.31 237 ALA A N 1
ATOM 1813 C CA . ALA A 1 237 ? -5.908 7.617 5.065 1.00 92.31 237 ALA A CA 1
ATOM 1814 C C . ALA A 1 237 ? -5.395 6.547 4.094 1.00 92.31 237 ALA A C 1
ATOM 1816 O O . ALA A 1 237 ? -4.493 5.771 4.404 1.00 92.31 237 ALA A O 1
ATOM 1817 N N . LEU A 1 238 ? -5.949 6.533 2.889 1.00 91.44 238 LEU A N 1
ATOM 1818 C CA . LEU A 1 238 ? -5.473 5.766 1.746 1.00 91.44 238 LEU A CA 1
ATOM 1819 C C . LEU A 1 238 ? -4.922 6.755 0.726 1.00 91.44 238 LEU A C 1
ATOM 1821 O O . LEU A 1 238 ? -5.684 7.552 0.186 1.00 91.44 238 LEU A O 1
ATOM 1825 N N . VAL A 1 239 ? -3.630 6.676 0.418 1.00 87.50 239 VAL A N 1
ATOM 1826 C CA . VAL A 1 239 ? -2.987 7.520 -0.599 1.00 87.50 239 VAL A CA 1
ATOM 1827 C C . VAL A 1 239 ? -2.612 6.629 -1.783 1.00 87.50 239 VAL A C 1
ATOM 1829 O O . VAL A 1 239 ? -1.474 6.182 -1.885 1.00 87.50 239 VAL A O 1
ATOM 1832 N N . PRO A 1 240 ? -3.562 6.270 -2.665 1.00 79.69 240 PRO A N 1
ATOM 1833 C CA . PRO A 1 240 ? -3.323 5.259 -3.694 1.00 79.69 240 PRO A CA 1
ATOM 1834 C C . PRO A 1 240 ? -2.363 5.705 -4.796 1.00 79.69 240 PRO A C 1
ATOM 1836 O O . PRO A 1 240 ? -1.787 4.868 -5.482 1.00 79.69 240 PRO A O 1
ATOM 1839 N N . TYR A 1 241 ? -2.211 7.013 -4.977 1.00 72.50 241 TYR A N 1
ATOM 1840 C CA . TYR A 1 241 ? -1.308 7.619 -5.942 1.00 72.50 241 TYR A CA 1
ATOM 1841 C C . TYR A 1 241 ? -0.723 8.875 -5.317 1.00 72.50 241 TYR A C 1
ATOM 1843 O O . TYR A 1 241 ? -1.319 9.475 -4.427 1.00 72.50 241 TYR A O 1
ATOM 1851 N N . GLY A 1 242 ? 0.404 9.320 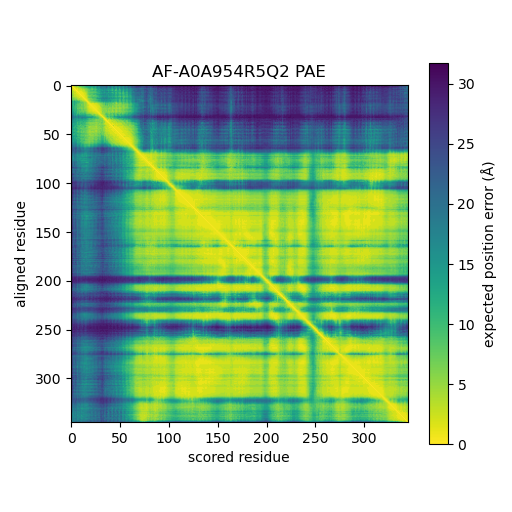-5.845 1.00 60.22 242 GLY A N 1
ATOM 1852 C CA . GLY A 1 242 ? 0.989 10.602 -5.482 1.00 60.22 242 GLY A CA 1
ATOM 1853 C C . GLY A 1 242 ? 1.464 11.326 -6.724 1.00 60.22 242 GLY A C 1
ATOM 1854 O O . GLY A 1 242 ? 1.287 10.856 -7.852 1.00 60.22 242 GLY A O 1
ATOM 1855 N N . ARG A 1 243 ? 2.025 12.508 -6.515 1.00 52.50 243 ARG A N 1
ATOM 1856 C CA . ARG A 1 243 ? 2.379 13.416 -7.595 1.00 52.50 243 ARG A CA 1
ATOM 1857 C C . ARG A 1 243 ? 3.887 13.443 -7.775 1.00 52.50 243 ARG A C 1
ATOM 1859 O O . ARG A 1 243 ? 4.609 13.859 -6.880 1.00 52.50 243 ARG A O 1
ATOM 1866 N N . LEU A 1 244 ? 4.342 13.088 -8.972 1.00 49.16 244 LEU A N 1
ATOM 1867 C CA . LEU A 1 244 ? 5.676 13.454 -9.425 1.00 49.16 244 LEU A CA 1
ATOM 1868 C C . LEU A 1 244 ? 5.619 14.926 -9.856 1.00 49.16 244 LEU A C 1
ATOM 1870 O O . LEU A 1 244 ? 5.108 15.233 -10.934 1.00 49.16 244 LEU A O 1
ATOM 1874 N N . GLN A 1 245 ? 6.050 15.860 -9.006 1.00 41.38 245 GLN A N 1
ATOM 1875 C CA . GLN A 1 245 ? 6.179 17.253 -9.438 1.00 41.38 245 GLN A CA 1
ATOM 1876 C C . GLN A 1 245 ? 7.425 17.392 -10.317 1.00 41.38 245 GLN A C 1
ATOM 1878 O O . GLN A 1 245 ? 8.560 17.405 -9.850 1.00 41.38 245 GLN A O 1
ATOM 1883 N N . THR A 1 246 ? 7.211 17.466 -11.628 1.00 41.06 246 THR A N 1
ATOM 1884 C CA . THR A 1 246 ? 8.256 17.784 -12.602 1.00 41.06 246 THR A CA 1
ATOM 1885 C C . THR A 1 246 ? 8.325 19.302 -12.773 1.00 41.06 246 THR A C 1
ATOM 1887 O O . THR A 1 246 ? 7.637 19.868 -13.620 1.00 41.06 246 THR A O 1
ATOM 1890 N N . GLY A 1 247 ? 9.116 19.976 -11.940 1.00 34.84 247 GLY A N 1
ATOM 1891 C CA . GLY A 1 247 ? 9.357 21.415 -12.052 1.00 34.84 247 GLY A CA 1
ATOM 1892 C C . GLY A 1 247 ? 10.254 21.927 -10.930 1.00 34.84 247 GLY A C 1
ATOM 1893 O O . GLY A 1 247 ? 9.818 21.975 -9.792 1.00 34.84 247 GLY A O 1
ATOM 1894 N N . THR A 1 248 ? 11.507 22.254 -11.265 1.00 33.44 248 THR A N 1
ATOM 1895 C CA . THR A 1 248 ? 12.471 23.059 -10.477 1.00 33.44 248 THR A CA 1
ATOM 1896 C C . THR A 1 248 ? 12.309 23.049 -8.951 1.00 33.44 248 THR A C 1
ATOM 1898 O O . THR A 1 248 ? 12.142 24.084 -8.320 1.00 33.44 248 THR A O 1
ATOM 1901 N N . ALA A 1 249 ? 12.408 21.874 -8.364 1.00 31.75 249 ALA A N 1
ATOM 1902 C CA . ALA A 1 249 ? 12.858 21.612 -7.006 1.00 31.75 249 ALA A CA 1
ATOM 1903 C C . ALA A 1 249 ? 13.310 20.147 -7.034 1.00 31.75 249 ALA A C 1
ATOM 1905 O O . ALA A 1 249 ? 13.301 19.510 -8.097 1.00 31.75 249 ALA A O 1
ATOM 1906 N N . ALA A 1 250 ? 13.766 19.580 -5.930 1.00 35.44 250 ALA A N 1
ATOM 1907 C CA . ALA A 1 250 ? 13.974 18.141 -5.867 1.00 35.44 250 ALA A CA 1
ATOM 1908 C C . ALA A 1 250 ? 12.702 17.409 -6.358 1.00 35.44 250 ALA A C 1
ATOM 1910 O O . ALA A 1 250 ? 11.617 17.985 -6.428 1.00 35.44 250 ALA A O 1
ATOM 1911 N N . LEU A 1 251 ? 12.791 16.121 -6.691 1.00 40.78 251 LEU A N 1
ATOM 1912 C CA . LEU A 1 251 ? 11.626 15.302 -6.351 1.00 40.78 251 LEU A CA 1
ATOM 1913 C C . LEU A 1 251 ? 11.411 15.630 -4.885 1.00 40.78 251 LEU A C 1
ATOM 1915 O O . LEU A 1 251 ? 12.334 15.366 -4.111 1.00 40.78 251 LEU A O 1
ATOM 1919 N N . ASP A 1 252 ? 10.347 16.346 -4.532 1.00 43.22 252 ASP A N 1
ATOM 1920 C CA . ASP A 1 252 ? 10.116 16.606 -3.125 1.00 43.22 252 ASP A CA 1
ATOM 1921 C C . ASP A 1 252 ? 10.187 15.234 -2.475 1.00 43.22 252 ASP A C 1
ATOM 1923 O O . ASP A 1 252 ? 9.519 14.301 -2.931 1.00 43.22 252 ASP A O 1
ATOM 1927 N N . GLY A 1 253 ? 11.181 15.067 -1.603 1.00 47.28 253 GLY A N 1
ATOM 1928 C CA . GLY A 1 253 ? 11.659 13.740 -1.277 1.00 47.28 253 GLY A CA 1
ATOM 1929 C C . GLY A 1 253 ? 10.559 12.926 -0.614 1.00 47.28 253 GLY A C 1
ATOM 1930 O O . GLY A 1 253 ? 9.414 13.343 -0.454 1.00 47.28 253 GLY A O 1
ATOM 1931 N N . LEU A 1 254 ? 10.952 11.782 -0.084 1.00 47.09 254 LEU A N 1
ATOM 1932 C CA . LEU A 1 254 ? 10.166 11.037 0.894 1.00 47.09 254 LEU A CA 1
ATOM 1933 C C . LEU A 1 254 ? 9.323 11.893 1.868 1.00 47.09 254 LEU A C 1
ATOM 1935 O O . LEU A 1 254 ? 8.241 11.457 2.226 1.00 47.09 254 LEU A O 1
ATOM 1939 N N . GLY A 1 255 ? 9.769 13.102 2.238 1.00 46.59 255 GLY A N 1
ATOM 1940 C CA . GLY A 1 255 ? 9.044 14.051 3.088 1.00 46.59 255 GLY A CA 1
ATOM 1941 C C . GLY A 1 255 ? 7.792 14.741 2.511 1.00 46.59 255 GLY A C 1
ATOM 1942 O O . GLY A 1 255 ? 6.943 15.095 3.316 1.00 46.59 255 GLY A O 1
ATOM 1943 N N . SER A 1 256 ? 7.606 14.921 1.190 1.00 52.50 256 SER A N 1
ATOM 1944 C CA . SER A 1 256 ? 6.287 15.387 0.679 1.00 52.50 256 SER A CA 1
ATOM 1945 C C . SER A 1 256 ? 5.328 14.238 0.387 1.00 52.50 256 SER A C 1
ATOM 1947 O O . SER A 1 256 ? 4.113 14.416 0.385 1.00 52.50 256 SER A O 1
ATOM 1949 N N . LEU A 1 257 ? 5.877 13.042 0.159 1.00 53.81 257 LEU A N 1
ATOM 1950 C CA . LEU A 1 257 ? 5.114 11.807 -0.010 1.00 53.81 257 LEU A CA 1
ATOM 1951 C C . LEU A 1 257 ? 4.637 11.244 1.334 1.00 53.81 257 LEU A C 1
ATOM 1953 O O . LEU A 1 257 ? 3.593 10.599 1.404 1.00 53.81 257 LEU A O 1
ATOM 1957 N N . LEU A 1 258 ? 5.416 11.492 2.386 1.00 66.00 258 LEU A N 1
ATOM 1958 C CA . LEU A 1 258 ? 5.155 11.145 3.774 1.00 66.00 258 LEU A CA 1
ATOM 1959 C C . LEU A 1 258 ? 5.077 12.433 4.593 1.00 66.00 258 LEU A C 1
ATOM 1961 O O . LEU A 1 258 ? 5.914 12.690 5.457 1.00 66.00 258 LEU A O 1
ATOM 1965 N N . ASP A 1 259 ? 4.084 13.258 4.279 1.00 72.94 259 ASP A N 1
ATOM 1966 C CA . ASP A 1 259 ? 3.796 14.460 5.049 1.00 72.94 259 ASP A CA 1
ATOM 1967 C C . ASP A 1 259 ? 3.462 14.068 6.500 1.00 72.94 259 ASP A C 1
ATOM 1969 O O . 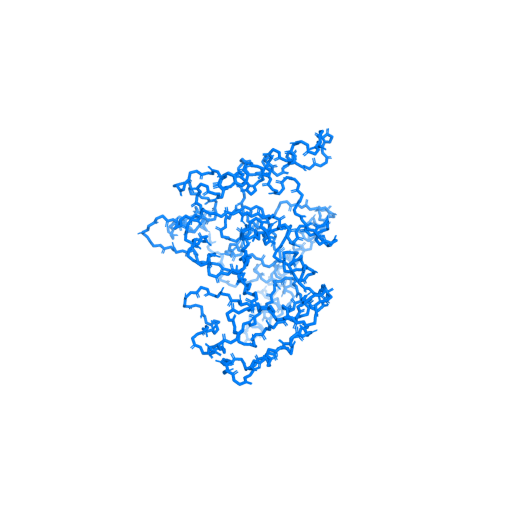ASP A 1 259 ? 2.468 13.389 6.778 1.00 72.94 259 ASP A O 1
ATOM 1973 N N . ALA A 1 260 ? 4.333 14.465 7.429 1.00 73.19 260 ALA A N 1
ATOM 1974 C CA . ALA A 1 260 ? 4.189 14.164 8.847 1.00 73.19 260 ALA A CA 1
ATOM 1975 C C . ALA A 1 260 ? 2.894 14.753 9.424 1.00 73.19 260 ALA A C 1
ATOM 1977 O O . ALA A 1 260 ? 2.283 14.137 10.301 1.00 73.19 260 ALA A O 1
ATOM 1978 N N . GLU A 1 261 ? 2.448 15.905 8.912 1.00 78.56 261 GLU A N 1
ATOM 1979 C CA . GLU A 1 261 ? 1.193 16.524 9.321 1.00 78.56 261 GLU A CA 1
ATOM 1980 C C . GLU A 1 261 ? 0.019 15.635 8.910 1.00 78.56 261 GLU A C 1
ATOM 1982 O O . GLU A 1 261 ? -0.778 15.242 9.766 1.00 78.56 261 GLU A O 1
ATOM 1987 N N . LEU A 1 262 ? -0.017 15.203 7.645 1.00 81.25 262 LEU A N 1
ATOM 1988 C CA . LEU A 1 262 ? -1.036 14.279 7.149 1.00 81.25 262 LEU A CA 1
ATOM 1989 C C . LEU A 1 262 ? -1.074 12.980 7.963 1.00 81.25 262 LEU A C 1
ATOM 1991 O O . LEU A 1 262 ? -2.148 12.522 8.358 1.00 81.25 262 LEU A O 1
ATOM 1995 N N . ILE A 1 263 ? 0.091 12.390 8.234 1.00 84.12 263 ILE A N 1
ATOM 1996 C CA . ILE A 1 263 ? 0.194 11.138 8.992 1.00 84.12 263 ILE A CA 1
ATOM 1997 C C . ILE A 1 263 ? -0.333 11.329 10.419 1.00 84.12 263 ILE A C 1
ATOM 1999 O O . ILE A 1 263 ? -1.053 10.466 10.918 1.00 84.12 263 ILE A O 1
ATOM 2003 N N . SER A 1 264 ? -0.018 12.456 11.064 1.00 85.12 264 SER A N 1
ATOM 2004 C CA . SER A 1 264 ? -0.435 12.747 12.442 1.00 85.12 264 SER A CA 1
ATOM 2005 C C . SER A 1 264 ? -1.943 12.975 12.609 1.00 85.12 264 SER A C 1
ATOM 2007 O O . SER A 1 264 ? -2.473 12.768 13.700 1.00 85.12 264 SER A O 1
ATOM 2009 N N . GLN A 1 265 ? -2.644 13.361 11.537 1.00 86.56 265 GLN A N 1
ATOM 2010 C CA . GLN A 1 265 ? -4.094 13.590 11.540 1.00 86.56 265 GLN A CA 1
ATOM 2011 C C . GLN A 1 265 ? -4.920 12.295 11.478 1.00 86.56 265 GLN A C 1
ATOM 2013 O O . GLN A 1 265 ? -6.130 12.325 11.704 1.00 86.56 265 GLN A O 1
ATOM 2018 N N . HIS A 1 266 ? -4.292 11.154 11.181 1.00 91.06 266 HIS A N 1
ATOM 2019 C CA . HIS A 1 266 ? -4.975 9.881 10.967 1.00 91.06 266 HIS A CA 1
ATOM 2020 C C . HIS A 1 266 ? -4.518 8.823 11.976 1.00 91.06 266 HIS A C 1
ATOM 2022 O O . HIS A 1 266 ? -3.396 8.839 12.475 1.00 91.06 266 HIS A O 1
ATOM 2028 N N . TRP A 1 267 ? -5.386 7.847 12.260 1.00 94.06 267 TRP A N 1
ATOM 2029 C CA . TRP A 1 267 ? -5.009 6.680 13.062 1.00 94.06 267 TRP A CA 1
ATOM 2030 C C . TRP A 1 267 ? -3.962 5.828 12.335 1.00 94.06 267 TRP A C 1
ATOM 2032 O O . TRP A 1 267 ? -3.013 5.349 12.955 1.00 94.06 267 TRP A O 1
ATOM 2042 N N . LEU A 1 268 ? -4.144 5.660 11.022 1.00 95.75 268 LEU A N 1
ATOM 2043 C CA . LEU A 1 268 ? -3.199 5.015 10.117 1.00 95.75 268 LEU A CA 1
ATOM 2044 C C . LEU A 1 268 ? -3.220 5.700 8.751 1.00 95.75 268 LEU A C 1
ATOM 2046 O O . LEU A 1 268 ? -4.272 6.136 8.284 1.00 95.75 268 LEU A O 1
ATOM 2050 N N . THR A 1 269 ? -2.074 5.704 8.079 1.00 93.75 269 THR A N 1
ATOM 2051 C CA . THR A 1 269 ? -1.942 6.128 6.680 1.00 93.75 269 THR A CA 1
ATOM 2052 C C . THR A 1 269 ? -1.333 4.997 5.860 1.00 93.75 269 THR A C 1
ATOM 2054 O O . THR A 1 269 ? -0.312 4.433 6.242 1.00 93.75 269 THR A O 1
ATOM 2057 N N . ILE A 1 270 ? -1.955 4.644 4.737 1.00 93.56 270 ILE A N 1
ATOM 2058 C CA . ILE A 1 270 ? -1.489 3.595 3.827 1.00 93.56 270 ILE A CA 1
ATOM 2059 C C . ILE A 1 270 ? -1.000 4.246 2.535 1.00 93.56 270 ILE A C 1
ATOM 2061 O O . ILE A 1 270 ? -1.772 4.920 1.847 1.00 93.56 270 ILE A O 1
ATOM 2065 N N . VAL A 1 271 ? 0.262 3.996 2.189 1.00 89.25 271 VAL A N 1
ATOM 2066 C CA . VAL A 1 271 ? 0.918 4.535 0.988 1.00 89.25 271 VAL A CA 1
ATOM 2067 C C . VAL A 1 271 ? 1.584 3.419 0.167 1.00 89.25 271 VAL A C 1
ATOM 2069 O O . VAL A 1 271 ? 2.097 2.457 0.749 1.00 89.25 271 VAL A O 1
ATOM 2072 N N . PRO A 1 272 ? 1.622 3.519 -1.174 1.00 87.19 272 PRO A N 1
ATOM 2073 C CA . PRO A 1 272 ? 2.317 2.562 -2.030 1.00 87.19 272 PRO A CA 1
ATOM 2074 C C . PRO A 1 272 ? 3.837 2.719 -1.914 1.00 87.19 272 PRO A C 1
ATOM 2076 O O . PRO A 1 272 ? 4.361 3.832 -1.888 1.00 87.19 272 PRO A O 1
ATOM 2079 N N . GLY A 1 273 ? 4.556 1.596 -1.893 1.00 84.25 273 GLY A N 1
ATOM 2080 C CA . GLY A 1 273 ? 6.020 1.575 -1.861 1.00 84.25 273 GLY A CA 1
ATOM 2081 C C . GLY A 1 273 ? 6.684 1.709 -3.238 1.00 84.25 273 GLY A C 1
ATOM 2082 O O . GLY A 1 273 ? 7.810 2.180 -3.328 1.00 84.25 273 GLY A O 1
ATOM 2083 N N . ASP A 1 274 ? 6.009 1.345 -4.326 1.00 79.62 274 ASP A N 1
ATOM 2084 C CA . ASP A 1 274 ? 6.572 1.392 -5.683 1.00 79.62 274 ASP A CA 1
ATOM 2085 C C . ASP A 1 274 ? 6.317 2.705 -6.409 1.00 79.62 274 ASP A C 1
ATOM 2087 O O . ASP A 1 274 ? 7.259 3.330 -6.891 1.00 79.62 274 ASP A O 1
ATOM 2091 N N . LEU A 1 275 ? 5.058 3.142 -6.470 1.00 73.56 275 LEU A N 1
ATOM 2092 C CA . LEU A 1 275 ? 4.658 4.284 -7.291 1.00 73.56 275 LEU A CA 1
ATOM 2093 C C . LEU A 1 275 ? 5.448 5.555 -6.963 1.00 73.56 275 LEU A C 1
ATOM 2095 O O . LEU A 1 275 ? 5.923 6.250 -7.858 1.00 73.56 275 LEU A O 1
ATOM 2099 N N . LEU A 1 276 ? 5.556 5.859 -5.673 1.00 62.72 276 LEU A N 1
ATOM 2100 C CA . LEU A 1 276 ? 6.044 7.147 -5.186 1.00 62.72 276 LEU A CA 1
ATOM 2101 C C . LEU A 1 276 ? 7.399 7.047 -4.520 1.00 62.72 276 LEU A C 1
ATOM 2103 O O . LEU A 1 276 ? 8.242 7.918 -4.701 1.00 62.72 276 LEU A O 1
ATOM 2107 N N . LEU A 1 277 ? 7.608 5.967 -3.777 1.00 73.81 277 LEU A N 1
ATOM 2108 C CA . LEU A 1 277 ? 8.865 5.714 -3.102 1.00 73.81 277 LEU A CA 1
ATOM 2109 C C . LEU A 1 277 ? 9.907 5.094 -4.054 1.00 73.81 277 LEU A C 1
ATOM 2111 O O . LEU A 1 277 ? 11.098 5.184 -3.783 1.00 73.81 277 LEU A O 1
ATOM 2115 N N . GLY A 1 278 ? 9.500 4.507 -5.186 1.00 78.19 278 GLY A N 1
ATOM 2116 C CA . GLY A 1 278 ? 10.431 3.855 -6.110 1.00 78.19 278 GLY A CA 1
ATOM 2117 C C . GLY A 1 278 ? 11.058 2.579 -5.538 1.00 78.19 278 GLY A C 1
ATOM 2118 O O . GLY A 1 278 ? 12.123 2.167 -5.995 1.00 78.19 278 GLY A O 1
ATOM 2119 N N . ALA A 1 279 ? 10.435 1.977 -4.521 1.00 84.81 279 ALA A N 1
ATOM 2120 C CA . ALA A 1 279 ? 10.812 0.687 -3.953 1.00 84.81 279 ALA A CA 1
ATOM 2121 C C . ALA A 1 279 ? 10.075 -0.465 -4.670 1.00 84.81 279 ALA A C 1
ATOM 2123 O O . ALA A 1 279 ? 9.236 -0.236 -5.537 1.00 84.81 279 ALA A O 1
ATOM 2124 N N . PRO A 1 280 ? 10.335 -1.741 -4.343 1.00 87.88 280 PRO A N 1
ATOM 2125 C CA . PRO A 1 280 ? 9.535 -2.831 -4.895 1.00 87.88 280 PRO A CA 1
ATOM 2126 C C . PRO A 1 280 ? 8.056 -2.703 -4.523 1.00 87.88 280 PRO A C 1
ATOM 2128 O O . PRO A 1 280 ? 7.704 -2.094 -3.505 1.00 87.88 280 PRO A O 1
ATOM 2131 N N . ARG A 1 281 ? 7.190 -3.344 -5.320 1.00 88.69 281 ARG A N 1
ATOM 2132 C CA . ARG A 1 281 ? 5.744 -3.374 -5.072 1.00 88.69 281 ARG A CA 1
ATOM 2133 C C . ARG A 1 281 ? 5.464 -3.822 -3.642 1.00 88.69 281 ARG A C 1
ATOM 2135 O O . ARG A 1 281 ? 5.776 -4.940 -3.246 1.00 88.69 281 ARG A O 1
ATOM 2142 N N . SER A 1 282 ? 4.891 -2.907 -2.880 1.00 91.81 282 SER A N 1
ATOM 2143 C CA . SER A 1 282 ? 4.624 -3.034 -1.454 1.00 91.81 282 SER A CA 1
ATOM 2144 C C . SER A 1 282 ? 3.704 -1.892 -1.028 1.00 91.81 282 SER A C 1
ATOM 2146 O O . SER A 1 282 ? 3.381 -1.012 -1.830 1.00 91.81 282 SER A O 1
ATOM 2148 N N . ALA A 1 283 ? 3.267 -1.899 0.225 1.00 92.81 283 ALA A N 1
ATOM 2149 C CA . ALA A 1 283 ? 2.615 -0.750 0.835 1.00 92.81 283 ALA A CA 1
ATOM 2150 C C . ALA A 1 283 ? 3.115 -0.553 2.261 1.00 92.81 283 ALA A C 1
ATOM 2152 O O . ALA A 1 283 ? 3.273 -1.522 3.007 1.00 92.81 283 ALA A O 1
ATOM 2153 N N . LEU A 1 284 ? 3.350 0.700 2.638 1.00 94.06 284 LEU A N 1
ATOM 2154 C CA . LEU A 1 284 ? 3.681 1.074 4.005 1.00 94.06 284 LEU A CA 1
ATOM 2155 C C . LEU A 1 284 ? 2.385 1.438 4.727 1.00 94.06 284 LEU A C 1
ATOM 2157 O O . LEU A 1 284 ? 1.587 2.231 4.228 1.00 94.06 284 LEU A O 1
ATOM 2161 N N . ILE A 1 285 ? 2.196 0.860 5.908 1.00 96.19 285 ILE A N 1
ATOM 2162 C CA . ILE A 1 285 ? 1.153 1.234 6.860 1.00 96.19 285 ILE A CA 1
ATOM 2163 C C . ILE A 1 285 ? 1.852 2.048 7.942 1.00 96.19 285 ILE A C 1
ATOM 2165 O O . ILE A 1 285 ? 2.652 1.494 8.692 1.00 96.19 285 ILE A O 1
ATOM 2169 N N . LEU A 1 286 ? 1.584 3.349 7.981 1.00 94.56 286 LEU A N 1
ATOM 2170 C CA . LEU A 1 286 ? 2.229 4.338 8.842 1.00 94.56 286 LEU A CA 1
ATOM 2171 C C . LEU A 1 286 ? 1.303 4.714 9.997 1.00 94.56 286 LEU A C 1
ATOM 2173 O O . LEU A 1 286 ? 0.094 4.839 9.799 1.00 94.56 286 LEU A O 1
ATOM 2177 N N . GLY A 1 287 ? 1.865 4.937 11.181 1.00 93.62 287 GLY A N 1
ATOM 2178 C CA . GLY A 1 287 ? 1.106 5.390 12.344 1.00 93.62 287 GLY A CA 1
ATOM 2179 C C . GLY A 1 287 ? 1.843 5.168 13.659 1.00 93.62 287 GLY A C 1
ATOM 2180 O O . GLY A 1 287 ? 3.037 4.872 13.689 1.00 93.62 287 GLY A O 1
ATOM 2181 N N . SER A 1 288 ? 1.116 5.304 14.769 1.00 92.62 288 SER A N 1
ATOM 2182 C CA . SER A 1 288 ? 1.680 5.086 16.103 1.00 92.62 288 SER A CA 1
ATOM 2183 C C . SER A 1 288 ? 2.016 3.613 16.350 1.00 92.62 288 SER A C 1
ATOM 2185 O O . SER A 1 288 ? 1.376 2.710 15.807 1.00 92.62 288 SER A O 1
ATOM 2187 N N . ALA A 1 289 ? 2.966 3.346 17.250 1.00 93.12 289 ALA A N 1
ATOM 2188 C CA . ALA A 1 289 ? 3.341 1.980 17.620 1.00 93.12 289 ALA A CA 1
ATOM 2189 C C . ALA A 1 289 ? 2.137 1.129 18.075 1.00 93.12 289 ALA A C 1
ATOM 2191 O O . ALA A 1 289 ? 2.043 -0.046 17.725 1.00 93.12 289 ALA A O 1
ATOM 2192 N N . SER A 1 290 ? 1.176 1.718 18.799 1.00 94.44 290 SER A N 1
ATOM 2193 C CA . SER A 1 290 ? -0.040 1.018 19.233 1.00 94.44 290 SER A CA 1
ATOM 2194 C C . SER A 1 290 ? -0.998 0.715 18.077 1.00 94.44 290 SER A C 1
ATOM 2196 O O . SER A 1 290 ? -1.591 -0.365 18.044 1.00 94.44 290 SER A O 1
ATOM 2198 N N . ALA A 1 291 ? -1.129 1.625 17.106 1.00 95.12 291 ALA A N 1
ATOM 2199 C CA . ALA A 1 291 ? -1.926 1.397 15.905 1.00 95.12 291 ALA A CA 1
ATOM 2200 C C . ALA A 1 291 ? -1.323 0.275 15.047 1.00 95.12 291 ALA A C 1
ATOM 2202 O O . ALA A 1 291 ? -2.023 -0.661 14.662 1.00 95.12 291 ALA A O 1
ATOM 2203 N N . LEU A 1 292 ? -0.008 0.313 14.826 1.00 97.00 292 LEU A N 1
ATOM 2204 C CA . LEU A 1 292 ? 0.711 -0.703 14.059 1.00 97.00 292 LEU A CA 1
ATOM 2205 C C . LEU A 1 292 ? 0.676 -2.074 14.743 1.00 97.00 292 LEU A C 1
ATOM 2207 O O . LEU A 1 292 ? 0.432 -3.078 14.077 1.00 97.00 292 LEU A O 1
ATOM 2211 N N . ALA A 1 293 ? 0.836 -2.126 16.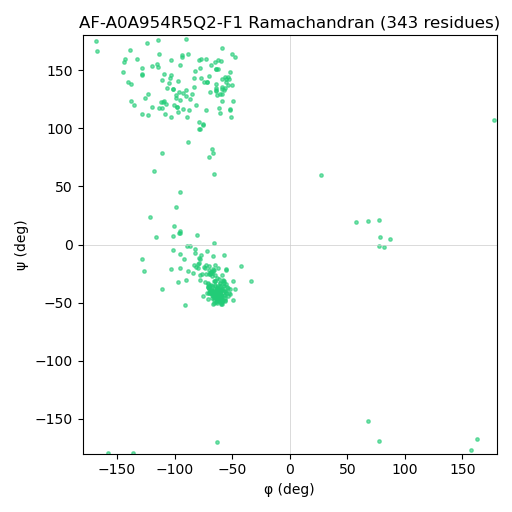069 1.00 96.38 293 ALA A N 1
ATOM 2212 C CA . ALA A 1 293 ? 0.708 -3.362 16.838 1.00 96.38 293 ALA A CA 1
ATOM 2213 C C . ALA A 1 293 ? -0.701 -3.968 16.730 1.00 96.38 293 ALA A C 1
ATOM 2215 O O . ALA A 1 293 ? -0.840 -5.187 16.635 1.00 96.38 293 ALA A O 1
ATOM 2216 N N . SER A 1 294 ? -1.743 -3.128 16.684 1.00 95.56 294 SER A N 1
ATOM 2217 C CA . SER A 1 294 ? -3.121 -3.575 16.450 1.00 95.56 294 SER A CA 1
ATOM 2218 C C . SER A 1 294 ? -3.298 -4.229 15.079 1.00 95.56 294 SER A C 1
ATOM 2220 O O . SER A 1 294 ? -4.086 -5.161 14.956 1.00 95.56 294 SER A O 1
ATOM 2222 N N . VAL A 1 295 ? -2.596 -3.755 14.045 1.00 97.44 295 VAL A N 1
ATOM 2223 C CA . VAL A 1 295 ? -2.632 -4.380 12.714 1.00 97.44 295 VAL A CA 1
ATOM 2224 C C . VAL A 1 295 ? -1.811 -5.665 12.702 1.00 97.44 295 VAL A C 1
ATOM 2226 O O . VAL A 1 295 ? -2.276 -6.688 12.204 1.00 97.44 295 VAL A O 1
ATOM 2229 N N . ALA A 1 296 ? -0.615 -5.637 13.293 1.00 96.38 296 ALA A N 1
ATOM 2230 C CA . ALA A 1 296 ? 0.303 -6.770 13.318 1.00 96.38 296 ALA A CA 1
ATOM 2231 C C . ALA A 1 296 ? -0.213 -7.969 14.136 1.00 96.38 296 ALA A C 1
ATOM 2233 O O . ALA A 1 296 ? 0.206 -9.098 13.885 1.00 96.38 296 ALA A O 1
ATOM 2234 N N . SER A 1 297 ? -1.128 -7.745 15.086 1.00 94.62 297 SER A N 1
ATOM 2235 C CA . SER A 1 297 ? -1.793 -8.807 15.852 1.00 94.62 297 SER A CA 1
ATOM 2236 C C . SER A 1 297 ? -2.926 -9.503 15.087 1.00 94.62 297 SER A C 1
ATOM 2238 O O . SER A 1 297 ? -3.404 -10.552 15.524 1.00 94.62 297 SER A O 1
ATOM 2240 N N . SER A 1 298 ? -3.350 -8.959 13.940 1.00 93.25 298 SER A N 1
ATOM 2241 C CA . SER A 1 298 ? -4.357 -9.587 13.083 1.00 93.25 298 SER A CA 1
ATOM 2242 C C . SER A 1 298 ? -3.847 -10.925 12.532 1.00 93.25 298 SER A C 1
ATOM 2244 O O . SER A 1 298 ? -2.737 -10.973 11.994 1.00 93.25 298 SER A O 1
ATOM 2246 N N . PRO A 1 299 ? -4.653 -12.004 12.544 1.00 91.81 299 PRO A N 1
ATOM 2247 C CA . PRO A 1 299 ? -4.276 -13.274 11.920 1.00 91.81 299 PRO A CA 1
ATOM 2248 C C . PRO A 1 299 ? -3.898 -13.128 10.439 1.00 91.81 299 PRO A C 1
ATOM 2250 O O . PRO A 1 299 ? -2.988 -13.808 9.957 1.00 91.81 299 PRO A O 1
ATOM 2253 N N . LEU A 1 300 ? -4.551 -12.198 9.727 1.00 95.19 300 LEU A N 1
ATOM 2254 C CA . LEU A 1 300 ? -4.259 -11.938 8.317 1.00 95.19 300 LEU A CA 1
ATOM 2255 C C . LEU A 1 300 ? -2.900 -11.266 8.103 1.00 95.19 300 LEU A C 1
ATOM 2257 O O . LEU A 1 300 ? -2.362 -11.373 7.005 1.00 95.19 300 LEU A O 1
ATOM 2261 N N . TRP A 1 301 ? -2.293 -10.659 9.131 1.00 96.50 301 TRP A N 1
ATOM 2262 C CA . TRP A 1 301 ? -0.972 -10.043 8.992 1.00 96.50 301 TRP A CA 1
ATOM 2263 C C . TRP A 1 301 ? 0.084 -11.040 8.511 1.00 96.50 301 TRP A C 1
ATOM 2265 O O . TRP A 1 301 ? 0.938 -10.701 7.697 1.00 96.50 301 TRP A O 1
ATOM 2275 N N . SER A 1 302 ? -0.010 -12.295 8.954 1.00 93.19 302 SER A N 1
ATOM 2276 C CA . SER A 1 302 ? 0.913 -13.362 8.556 1.00 93.19 302 SER A CA 1
ATOM 2277 C C . SER A 1 302 ? 0.969 -13.608 7.044 1.00 93.19 302 SER A C 1
ATOM 2279 O O . SER A 1 302 ? 2.037 -13.964 6.551 1.00 93.19 302 SER A O 1
ATOM 2281 N N . VAL A 1 303 ? -0.137 -13.375 6.327 1.00 94.69 303 VAL A N 1
ATOM 2282 C CA . VAL A 1 303 ? -0.254 -13.573 4.873 1.00 94.69 303 VAL A CA 1
ATOM 2283 C C . VAL A 1 303 ? -0.193 -12.268 4.080 1.00 94.69 303 VAL A C 1
ATOM 2285 O O . VAL A 1 303 ? 0.110 -12.302 2.895 1.00 94.69 303 VAL A O 1
ATOM 2288 N N . THR A 1 304 ? -0.466 -11.120 4.708 1.00 96.56 304 THR A N 1
ATOM 2289 C CA . THR A 1 304 ? -0.435 -9.804 4.047 1.00 96.56 304 THR A CA 1
ATOM 2290 C C . THR A 1 304 ? 0.890 -9.062 4.212 1.00 96.56 304 THR A C 1
ATOM 2292 O O . THR A 1 304 ? 1.171 -8.128 3.453 1.00 96.56 304 THR A O 1
ATOM 2295 N N . LYS A 1 305 ? 1.698 -9.416 5.220 1.00 95.88 305 LYS A N 1
ATOM 2296 C CA . LYS A 1 305 ? 3.000 -8.782 5.457 1.00 95.88 305 LYS A CA 1
ATOM 2297 C C . LYS A 1 305 ? 3.943 -9.010 4.281 1.00 95.88 305 LYS A C 1
ATOM 2299 O O . LYS A 1 305 ? 3.872 -10.021 3.589 1.00 95.88 305 LYS A O 1
ATOM 2304 N N . ALA A 1 306 ? 4.855 -8.074 4.080 1.00 94.38 306 ALA A N 1
ATOM 2305 C CA . ALA A 1 306 ? 5.918 -8.229 3.107 1.00 94.38 306 ALA A CA 1
ATOM 2306 C C . ALA A 1 306 ? 6.944 -9.287 3.546 1.00 94.38 306 ALA A C 1
ATOM 2308 O O . ALA A 1 306 ? 7.288 -9.420 4.736 1.00 94.38 306 ALA A O 1
ATOM 2309 N N . GLU A 1 307 ? 7.460 -10.003 2.548 1.00 91.50 307 GLU A N 1
ATOM 2310 C CA . GLU A 1 307 ? 8.623 -10.872 2.691 1.00 91.50 307 GLU A CA 1
ATOM 2311 C C . GLU A 1 307 ? 9.875 -10.067 3.030 1.00 91.50 307 GLU A C 1
ATOM 2313 O O . GLU A 1 307 ? 9.959 -8.866 2.746 1.00 91.50 307 GLU A O 1
ATOM 2318 N N . LEU A 1 308 ? 10.861 -10.726 3.644 1.00 90.19 308 LEU A N 1
ATOM 2319 C CA . LEU A 1 308 ? 12.034 -10.035 4.179 1.00 90.19 308 LEU A CA 1
ATOM 2320 C C . LEU A 1 308 ? 12.773 -9.224 3.111 1.00 90.19 308 LEU A C 1
ATOM 2322 O O . LEU A 1 308 ? 13.122 -8.075 3.372 1.00 90.19 308 LEU A O 1
ATOM 2326 N N . GLY A 1 309 ? 12.963 -9.788 1.914 1.00 91.00 309 GLY A N 1
ATOM 2327 C CA . GLY A 1 309 ? 13.621 -9.093 0.805 1.00 91.00 309 GLY A CA 1
ATOM 2328 C C . GLY A 1 309 ? 12.898 -7.808 0.405 1.00 91.00 309 GLY A C 1
ATOM 2329 O O . GLY A 1 309 ? 13.525 -6.774 0.185 1.00 91.00 309 GLY A O 1
ATOM 2330 N N . THR A 1 310 ? 11.563 -7.825 0.408 1.00 92.56 310 THR A N 1
ATOM 2331 C CA . THR A 1 310 ? 10.764 -6.626 0.119 1.00 92.56 310 THR A CA 1
ATOM 2332 C C . THR A 1 310 ? 10.946 -5.571 1.208 1.00 92.56 310 THR A C 1
ATOM 2334 O O . THR A 1 310 ? 11.186 -4.409 0.887 1.00 92.56 310 THR A O 1
ATOM 2337 N N . VAL A 1 311 ? 10.912 -5.958 2.490 1.00 93.56 311 VAL A N 1
ATOM 2338 C CA . VAL A 1 311 ? 11.186 -5.027 3.601 1.00 93.56 311 VAL A CA 1
ATOM 2339 C C . VAL A 1 311 ? 12.602 -4.455 3.486 1.00 93.56 311 VAL A C 1
ATOM 2341 O O . VAL A 1 311 ? 12.785 -3.248 3.602 1.00 93.56 311 VAL A O 1
ATOM 2344 N N . ALA A 1 312 ? 13.601 -5.293 3.200 1.00 92.25 312 ALA A N 1
ATOM 2345 C CA . ALA A 1 312 ? 14.991 -4.877 3.049 1.00 92.25 312 ALA A CA 1
ATOM 2346 C C . ALA A 1 312 ? 15.176 -3.875 1.903 1.00 92.25 312 ALA A C 1
ATOM 2348 O O . ALA A 1 312 ? 15.863 -2.869 2.070 1.00 92.25 312 ALA A O 1
ATOM 2349 N N . ALA A 1 313 ? 14.538 -4.116 0.759 1.00 91.56 313 ALA A N 1
ATOM 2350 C CA . ALA A 1 313 ? 14.600 -3.233 -0.396 1.00 91.56 313 ALA A CA 1
ATOM 2351 C C . ALA A 1 313 ? 13.861 -1.906 -0.167 1.00 91.56 313 ALA A C 1
ATOM 2353 O O . ALA A 1 313 ? 14.367 -0.852 -0.553 1.00 91.56 313 ALA A O 1
ATOM 2354 N N . VAL A 1 314 ? 12.713 -1.921 0.520 1.00 90.94 314 VAL A N 1
ATOM 2355 C CA . VAL A 1 314 ? 12.039 -0.694 0.982 1.00 90.94 314 VAL A CA 1
ATOM 2356 C C . VAL A 1 314 ? 12.962 0.094 1.912 1.00 90.94 314 VAL A C 1
ATOM 2358 O O . VAL A 1 314 ? 13.188 1.281 1.688 1.00 90.94 314 VAL A O 1
ATOM 2361 N N . THR A 1 315 ? 13.586 -0.564 2.891 1.00 91.44 315 THR A N 1
ATOM 2362 C CA . THR A 1 315 ? 14.561 0.066 3.793 1.00 91.44 315 THR A CA 1
ATOM 2363 C C . THR A 1 315 ? 15.755 0.645 3.036 1.00 91.44 315 THR A C 1
ATOM 2365 O O . THR A 1 315 ? 16.163 1.768 3.321 1.00 91.44 315 THR A O 1
ATOM 2368 N N . ALA A 1 316 ? 16.306 -0.076 2.055 1.00 90.00 316 ALA A N 1
ATOM 2369 C CA . ALA A 1 316 ? 17.397 0.418 1.213 1.00 90.00 316 ALA A CA 1
ATOM 2370 C C . ALA A 1 316 ? 16.984 1.685 0.453 1.00 90.00 316 ALA A C 1
ATOM 2372 O O . ALA A 1 316 ? 17.713 2.671 0.466 1.00 90.00 316 ALA A O 1
ATOM 2373 N N . THR A 1 317 ? 15.773 1.694 -0.110 1.00 86.94 317 THR A N 1
ATOM 2374 C CA . THR A 1 317 ? 15.200 2.857 -0.804 1.00 86.94 317 THR A CA 1
ATOM 2375 C C . THR A 1 317 ? 15.110 4.072 0.115 1.00 86.94 317 THR A C 1
ATOM 2377 O O . THR A 1 317 ? 15.603 5.146 -0.214 1.00 86.94 317 THR A O 1
ATOM 2380 N N . LEU A 1 318 ? 14.547 3.889 1.311 1.00 84.50 318 LEU A N 1
ATOM 2381 C CA . LEU A 1 318 ? 14.364 4.956 2.297 1.00 84.50 318 LEU A CA 1
ATOM 2382 C C . LEU A 1 318 ? 15.691 5.523 2.818 1.00 84.50 318 LEU A C 1
ATOM 2384 O O . LEU A 1 318 ? 15.769 6.701 3.176 1.00 84.50 318 LEU A O 1
ATOM 2388 N N . ARG A 1 319 ? 16.734 4.688 2.884 1.00 85.31 319 ARG A N 1
ATOM 2389 C CA . ARG A 1 319 ? 18.071 5.072 3.354 1.00 85.31 319 ARG A CA 1
ATOM 2390 C C . ARG A 1 319 ? 18.850 5.906 2.348 1.00 85.31 319 ARG A C 1
ATOM 2392 O O . ARG A 1 319 ? 19.796 6.575 2.768 1.00 85.31 319 ARG A O 1
ATOM 2399 N N . GLN A 1 320 ? 18.476 5.891 1.069 1.00 78.81 320 GLN A N 1
ATOM 2400 C CA . GLN A 1 320 ? 19.154 6.714 0.076 1.00 78.81 320 GLN A CA 1
ATOM 2401 C C . GLN A 1 320 ? 19.068 8.206 0.471 1.00 78.81 320 GLN A C 1
ATOM 2403 O O . GLN A 1 320 ? 18.071 8.651 1.068 1.00 78.81 320 GLN A O 1
ATOM 2408 N N . PRO A 1 321 ? 20.135 8.990 0.226 1.00 71.06 321 PRO A N 1
ATOM 2409 C CA . PRO A 1 321 ? 20.103 10.436 0.416 1.00 71.06 321 PRO A CA 1
ATOM 2410 C C . PRO A 1 321 ? 18.925 11.052 -0.336 1.00 71.06 321 PRO A C 1
ATOM 2412 O O . PRO A 1 321 ? 18.632 10.622 -1.447 1.00 71.06 321 PRO A O 1
ATOM 2415 N N . THR A 1 322 ? 18.285 12.068 0.239 1.00 64.94 322 THR A N 1
ATOM 2416 C CA . THR A 1 322 ? 17.110 12.728 -0.360 1.00 64.94 322 THR A CA 1
ATOM 2417 C C . THR A 1 322 ? 17.407 13.326 -1.743 1.00 64.94 322 THR A C 1
ATOM 2419 O O . THR A 1 322 ? 16.517 13.388 -2.582 1.00 64.94 322 THR A O 1
ATOM 2422 N N . ASP A 1 323 ? 18.668 13.683 -2.005 1.00 62.75 323 ASP A N 1
ATOM 2423 C CA . ASP A 1 323 ? 19.136 14.196 -3.301 1.00 62.75 323 ASP A CA 1
ATOM 2424 C C . ASP A 1 323 ? 19.431 13.091 -4.332 1.00 62.75 323 ASP A C 1
ATOM 2426 O O . ASP A 1 323 ? 19.782 13.378 -5.478 1.00 62.75 323 ASP A O 1
ATOM 2430 N N . THR A 1 324 ? 19.320 11.817 -3.944 1.00 65.00 324 THR A N 1
ATOM 2431 C CA . THR A 1 324 ? 19.530 10.690 -4.859 1.00 65.00 324 THR A CA 1
ATOM 2432 C C . THR A 1 324 ? 18.354 10.605 -5.812 1.00 65.00 324 THR A C 1
ATOM 2434 O O . THR A 1 324 ? 17.221 10.341 -5.419 1.00 65.00 324 THR A O 1
ATOM 2437 N N . GLU A 1 325 ? 18.624 10.811 -7.095 1.00 67.69 325 GLU A N 1
ATOM 2438 C CA . GLU A 1 325 ? 17.591 10.712 -8.111 1.00 67.69 325 GLU A CA 1
ATOM 2439 C C . GLU A 1 325 ? 17.262 9.239 -8.386 1.00 67.69 325 GLU A C 1
ATOM 2441 O O . GLU A 1 325 ? 18.018 8.544 -9.069 1.00 67.69 325 GLU A O 1
ATOM 2446 N N . HIS A 1 326 ? 16.132 8.756 -7.866 1.00 69.88 326 HIS A N 1
ATOM 2447 C CA . HIS A 1 326 ? 15.648 7.399 -8.129 1.00 69.88 326 HIS A CA 1
ATOM 2448 C C . HIS A 1 326 ? 15.333 7.176 -9.620 1.00 69.88 326 HIS A C 1
ATOM 2450 O O . HIS A 1 326 ? 15.068 8.112 -10.380 1.00 69.88 326 HIS A O 1
ATOM 2456 N N . ALA A 1 327 ? 15.316 5.914 -10.055 1.00 75.69 327 ALA A N 1
ATOM 2457 C CA . ALA A 1 327 ? 15.193 5.540 -11.466 1.00 75.69 327 ALA A CA 1
ATOM 2458 C C . ALA A 1 327 ? 13.995 6.166 -12.203 1.00 75.69 327 ALA A C 1
ATOM 2460 O O . ALA A 1 327 ? 14.147 6.625 -13.336 1.00 75.69 327 ALA A O 1
ATOM 2461 N N . LEU A 1 328 ? 12.825 6.231 -11.563 1.00 74.69 328 LEU A N 1
ATOM 2462 C CA . LEU A 1 328 ? 11.624 6.848 -12.140 1.00 74.69 328 LEU A CA 1
ATOM 2463 C C . LEU A 1 328 ? 11.808 8.339 -12.428 1.00 74.69 328 LEU A C 1
ATOM 2465 O O . LEU A 1 328 ? 11.371 8.836 -13.463 1.00 74.69 328 LEU A O 1
ATOM 2469 N N . ALA A 1 329 ? 12.488 9.049 -11.538 1.00 73.50 329 ALA A N 1
ATOM 2470 C CA . ALA A 1 329 ? 12.744 10.464 -11.715 1.00 73.50 329 ALA A CA 1
ATOM 2471 C C . ALA A 1 329 ? 13.739 10.737 -12.835 1.00 73.50 329 ALA A C 1
ATOM 2473 O O . ALA A 1 329 ? 13.469 11.589 -13.681 1.00 73.50 329 ALA A O 1
ATOM 2474 N N . ARG A 1 330 ? 14.801 9.923 -12.918 1.00 78.69 330 ARG A N 1
ATOM 2475 C CA . ARG A 1 330 ? 15.748 9.972 -14.039 1.00 78.69 330 ARG A CA 1
ATOM 2476 C C . ARG A 1 330 ? 15.028 9.797 -15.372 1.00 78.69 330 ARG A C 1
ATOM 2478 O O . ARG A 1 330 ? 15.355 10.486 -16.331 1.00 78.69 330 ARG A O 1
ATOM 2485 N N . LEU A 1 331 ? 14.040 8.895 -15.435 1.00 79.56 331 LEU A N 1
ATOM 2486 C CA . LEU A 1 331 ? 13.209 8.690 -16.626 1.00 79.56 331 LEU A CA 1
ATOM 2487 C C . LEU A 1 331 ? 12.294 9.889 -16.920 1.00 79.56 331 LEU A C 1
ATOM 2489 O O . LEU A 1 331 ? 12.144 10.258 -18.081 1.00 79.56 331 LEU A O 1
ATOM 2493 N N . ALA A 1 332 ? 11.712 10.514 -15.897 1.00 77.19 332 ALA A N 1
ATOM 2494 C CA . ALA A 1 332 ? 10.830 11.670 -16.056 1.00 77.19 332 ALA A CA 1
ATOM 2495 C C . ALA A 1 332 ? 11.547 12.968 -16.436 1.00 77.19 332 ALA A C 1
ATOM 2497 O O . ALA A 1 332 ? 10.937 13.839 -17.050 1.00 77.19 332 ALA A O 1
ATOM 2498 N N . ARG A 1 333 ? 12.832 13.104 -16.094 1.00 79.50 333 ARG A N 1
ATOM 2499 C CA . ARG A 1 333 ? 13.647 14.278 -16.437 1.00 79.50 333 ARG A CA 1
ATOM 2500 C C . ARG A 1 333 ? 14.361 14.166 -17.784 1.00 79.50 333 ARG A C 1
ATOM 2502 O O . ARG A 1 333 ? 15.062 15.102 -18.168 1.00 79.50 333 ARG A O 1
ATOM 2509 N N . VAL A 1 334 ? 14.215 13.053 -18.512 1.00 84.00 334 VAL A N 1
ATOM 2510 C CA . VAL A 1 334 ? 14.821 12.921 -19.844 1.00 84.00 334 VAL A CA 1
ATOM 2511 C C . VAL A 1 334 ? 14.236 13.991 -20.768 1.00 84.00 334 VAL A C 1
ATOM 2513 O O . VAL A 1 334 ? 13.038 14.005 -21.033 1.00 84.00 334 VAL A O 1
ATOM 2516 N N . GLY A 1 335 ? 15.097 14.885 -21.261 1.00 86.69 335 GLY A N 1
ATOM 2517 C CA . GLY A 1 335 ? 14.693 15.969 -22.153 1.00 86.69 335 GLY A CA 1
ATOM 2518 C C . GLY A 1 335 ? 14.157 15.467 -23.495 1.00 86.69 335 GLY A C 1
ATOM 2519 O O . GLY A 1 335 ? 14.591 14.428 -24.001 1.00 86.69 335 GLY A O 1
ATOM 2520 N N . GLU A 1 336 ? 13.253 16.246 -24.090 1.00 89.12 336 GLU A N 1
ATOM 2521 C CA . GLU A 1 336 ? 12.594 15.933 -25.364 1.00 89.12 336 GLU A CA 1
ATOM 2522 C C . GLU A 1 336 ? 13.598 15.631 -26.484 1.00 89.12 336 GLU A C 1
ATOM 2524 O O . GLU A 1 336 ? 13.468 14.619 -27.165 1.00 89.12 336 GLU A O 1
ATOM 2529 N N . 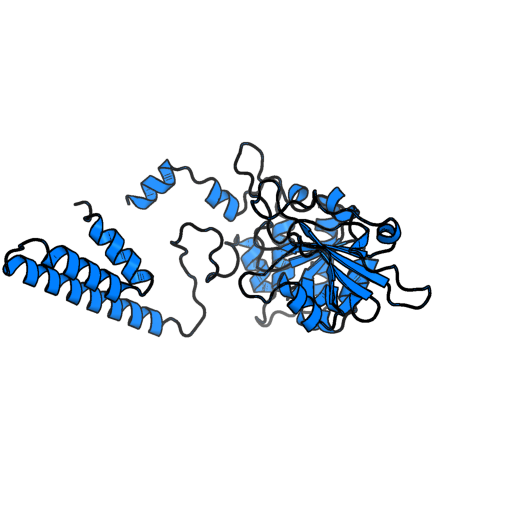GLU A 1 337 ? 14.665 16.425 -26.604 1.00 91.31 337 GLU A N 1
ATOM 2530 C CA . GLU A 1 337 ? 15.727 16.208 -27.594 1.00 91.31 337 GLU A CA 1
ATOM 2531 C C . GLU A 1 337 ? 16.406 14.835 -27.429 1.00 91.31 337 GLU A C 1
ATOM 2533 O O . GLU A 1 337 ? 16.701 14.145 -28.404 1.00 91.31 337 GLU A O 1
ATOM 2538 N N . ASN A 1 338 ? 16.638 14.390 -26.190 1.00 89.56 338 ASN A N 1
ATOM 2539 C CA . ASN A 1 338 ? 17.227 13.077 -25.929 1.00 89.56 338 ASN A CA 1
ATOM 2540 C C . ASN A 1 338 ? 16.252 11.957 -26.315 1.00 89.56 338 ASN A C 1
ATOM 2542 O O . ASN A 1 338 ? 16.661 10.976 -26.937 1.00 89.56 338 ASN A O 1
ATOM 2546 N N . LEU A 1 339 ? 14.964 12.118 -25.997 1.00 89.06 339 LEU A N 1
ATOM 2547 C CA . LEU A 1 339 ? 13.919 11.178 -26.410 1.00 89.06 339 LEU A CA 1
ATOM 2548 C C . LEU A 1 339 ? 13.813 11.097 -27.938 1.00 89.06 339 LEU A C 1
ATOM 2550 O O . LEU A 1 339 ? 13.764 9.993 -28.479 1.00 89.06 339 LEU A O 1
ATOM 2554 N N . GLN A 1 340 ? 13.855 12.236 -28.631 1.00 88.50 340 GLN A N 1
ATOM 2555 C CA . GLN A 1 340 ? 13.831 12.299 -30.089 1.00 88.50 340 GLN A CA 1
ATOM 2556 C C . GLN A 1 340 ? 15.059 11.611 -30.699 1.00 88.50 340 GLN A C 1
ATOM 2558 O O . GLN A 1 340 ? 14.914 10.712 -31.525 1.00 88.50 340 GLN A O 1
ATOM 2563 N N . ASN A 1 341 ? 16.259 11.930 -30.210 1.00 91.69 341 ASN A N 1
ATOM 2564 C CA . ASN A 1 341 ? 17.502 11.294 -30.649 1.00 91.69 341 ASN A CA 1
ATOM 2565 C C . ASN A 1 341 ? 17.493 9.767 -30.453 1.00 91.69 341 ASN A C 1
ATOM 2567 O O . ASN A 1 341 ? 18.057 9.037 -31.265 1.00 91.69 341 ASN A O 1
ATOM 2571 N N . ARG A 1 342 ? 16.873 9.260 -29.378 1.00 87.50 342 ARG A N 1
ATOM 2572 C CA . ARG A 1 342 ? 16.707 7.812 -29.153 1.00 87.50 342 ARG A CA 1
ATOM 2573 C C . ARG A 1 342 ? 15.695 7.179 -30.103 1.00 87.50 342 ARG A C 1
ATOM 2575 O O . ARG A 1 342 ? 15.868 6.019 -30.447 1.00 87.50 342 ARG A O 1
ATOM 2582 N N . ALA A 1 343 ? 14.651 7.908 -30.489 1.00 81.31 343 ALA A N 1
ATOM 2583 C CA . ALA A 1 343 ? 13.624 7.421 -31.407 1.00 81.31 343 ALA A CA 1
ATOM 2584 C C . ALA A 1 343 ? 14.091 7.394 -32.875 1.00 81.31 343 ALA A C 1
ATOM 2586 O O . ALA A 1 343 ? 13.543 6.637 -33.676 1.00 81.31 343 ALA A O 1
ATOM 2587 N N . GLU A 1 344 ? 15.068 8.231 -33.230 1.00 84.62 344 GLU A N 1
ATOM 2588 C CA . GLU A 1 344 ? 15.606 8.357 -34.592 1.00 84.62 344 GLU A CA 1
ATOM 2589 C C . GLU A 1 344 ? 16.818 7.449 -34.881 1.00 84.62 344 GLU A C 1
ATOM 2591 O O . GLU A 1 344 ? 17.189 7.297 -36.047 1.00 84.62 344 GLU A O 1
ATOM 2596 N N . ARG A 1 345 ? 17.420 6.845 -33.848 1.00 73.38 345 ARG A N 1
ATOM 2597 C CA . ARG A 1 345 ? 18.519 5.866 -33.958 1.00 73.38 345 ARG A CA 1
ATOM 2598 C C . ARG A 1 345 ? 18.015 4.450 -34.208 1.00 73.38 345 ARG A C 1
ATOM 2600 O O . ARG A 1 345 ? 18.676 3.749 -35.004 1.00 73.38 345 ARG A O 1
#

Sequence (345 aa):
MALPPWTRELTRDLMSGSFDEAANRLKSVVSTSELPAVAMRGLDRVIRETRKGADQVRRWTQRFSSLSYGTINGTGLFFHPELKGCPLDAEQLYALLAGEDLFAGHSAAQRERIERQLEATLTSKVGTSAIVAHSMEAAIVAVSASLAPSHTLVIPRCFTYRPDHGKPLPDLLRAAGGRVEEVGTAEGCRREDWPTAAAENGPAWAMFQVLWPEGSKRMSAANVQYPETSNSAKHIALVPYGRLQTGTAALDGLGSLLDAELISQHWLTIVPGDLLLGAPRSALILGSASALASVASSPLWSVTKAELGTVAAVTATLRQPTDTEHALARLARVGEENLQNRAER

Nearest PDB structures (foldseek):
  8uzw-assembly1_J  TM=7.531E-01  e=1.326E-13  Escherichia coli K-12
  8uzw-assembly1_G  TM=7.410E-01  e=1.029E-12  Escherichia coli K-12
  8uzw-assembly1_H  TM=7.205E-01  e=1.227E-12  Escherichia coli K-12
  8uzw-assembly1_E  TM=7.365E-01  e=3.131E-12  Escherichia coli K-12
  8uzw-assembly1_D  TM=7.190E-01  e=1.301E-12  Escherichia coli K-12

pLDDT: mean 78.0, std 15.53, range [31.75, 97.44]

Solvent-accessible surface area (backbone atoms only — not comparable to full-atom values): 19409 Å² total; per-residue (Å²): 129,85,77,56,71,68,56,56,51,49,54,51,28,51,74,72,73,40,35,70,60,49,53,50,49,50,52,54,60,50,68,76,43,97,64,56,74,68,58,53,55,50,50,56,48,50,54,51,52,51,48,53,50,49,55,47,50,50,54,51,50,58,72,64,55,88,53,96,71,95,76,84,86,83,80,85,56,88,72,43,90,95,54,84,56,48,67,66,53,71,68,32,49,52,32,30,57,68,43,42,97,74,84,55,86,83,41,73,66,58,51,53,51,47,52,51,51,34,35,53,48,36,36,74,68,43,69,40,39,66,49,54,14,49,24,55,69,32,38,49,30,22,51,28,40,43,37,26,88,55,25,36,37,35,34,47,46,37,41,72,52,63,55,98,91,55,61,44,49,69,58,42,32,39,74,33,62,21,50,68,46,80,24,54,34,69,80,28,27,52,50,84,44,53,79,72,80,51,58,104,87,49,56,48,49,29,36,52,43,56,48,70,51,89,88,52,94,61,69,67,74,86,43,56,44,80,47,85,75,52,79,81,37,47,38,32,41,35,32,87,56,74,78,87,66,89,68,99,62,63,66,69,34,74,51,69,80,42,37,48,69,66,43,70,77,28,51,30,29,39,36,45,25,15,88,72,63,48,17,59,60,20,11,39,44,32,30,49,72,69,50,50,49,49,27,64,70,22,81,55,25,81,77,22,41,39,54,58,6,55,50,38,10,39,35,48,46,69,66,49,59,71,86,58,77,50,59,67,53,56,61,71,66,59,49,67,69,59,54,49,58,63,73,75,107

Foldseek 3Di:
DDDPPLVVVLVVCLVVVNNVVSLVVVVVVVVVDPDPPVVVVVSVVVSVVVVVVSVVVVVVCVVVVPDDDDDDPPPLDQDDLVDFFGDADPQLVCLLVQLDPPVRPPDPVLLVVLQVLQQVLCCVQQVWHWFKFLALLLVLLLLLLLQQVFAAEEEELLQWDDDSPGDTSQVSSVVSNHNYDYFDDVQEHAQVRDDDQPPPPHGGYAYEHEDEEPPPPRHDNVRYDHDPSCVPYAYEYEDEADDQPPDPDASQFPCVQNPSVVQVVGQWYKAFLGRRLVHGTMIIIIHHPVSNVSSCPRPSCVVGGDRSSSSSSSSSSSPDDRNDQHPSNVSVPQDPVNVVVVVVD

Secondary structure (DSSP, 8-state):
-PPPHHHHHHHHHHHTT-HHHHHHHHHHHHHTS---HHHHHHHHHHHHHHHHHHHHHHHHHHHHTTS-------SS-SS-TTS-S----HHHHHHHHHTSSSS----HHHHHHHHHHHHHHHHHHHS-EEEEESSHHHHHHHHHHHHTTTEEEEEETTS----TTS--HHHHHHHTT-EEEEESBTTBB-GGGSPPPPPTTSPEEEEEEE-PPTT-SSPPGGGB---GGGGGSEEEEE--------SSS----HHHHT-HHHHHTSSEEEEETTTTT-SSS-EEEEE-HHHHHHHHTSTTHHHHBPPHHHHHHHHHHHHS-TT---HHHHHHT--HHHHHHHHH-